Protein AF-A0AA97H0L0-F1 (afdb_monomer)

Structure (mmCIF, N/CA/C/O backbone):
data_AF-A0AA97H0L0-F1
#
_entry.id   AF-A0AA97H0L0-F1
#
loop_
_atom_site.group_PDB
_atom_site.id
_atom_site.type_symbol
_atom_site.label_atom_id
_atom_site.label_alt_id
_atom_site.label_comp_id
_atom_site.label_asym_id
_atom_site.label_entity_id
_atom_site.label_seq_id
_atom_site.pdbx_PDB_ins_code
_atom_site.Cartn_x
_atom_site.Cartn_y
_atom_site.Cartn_z
_atom_site.occupancy
_atom_site.B_iso_or_equiv
_atom_site.auth_seq_id
_atom_site.auth_comp_id
_atom_site.auth_asym_id
_atom_site.auth_atom_id
_atom_site.pdbx_PDB_model_num
ATOM 1 N N . MET A 1 1 ? -18.755 4.262 18.464 1.00 88.88 1 MET A N 1
ATOM 2 C CA . MET A 1 1 ? -17.306 4.273 18.163 1.00 88.88 1 MET A CA 1
ATOM 3 C C . MET A 1 1 ? -16.724 2.878 18.373 1.00 88.88 1 MET A C 1
ATOM 5 O O . MET A 1 1 ? -16.993 2.268 19.403 1.00 88.88 1 MET A O 1
ATOM 9 N N . LYS A 1 2 ? -15.953 2.349 17.413 1.00 96.19 2 LYS A N 1
ATOM 10 C CA . LYS A 1 2 ? -15.304 1.024 17.490 1.00 96.19 2 LYS A CA 1
ATOM 11 C C . LYS A 1 2 ? -13.825 1.168 17.841 1.00 96.19 2 LYS A C 1
ATOM 13 O O . LYS A 1 2 ? -13.099 1.804 17.091 1.00 96.19 2 LYS A O 1
ATOM 18 N N . THR A 1 3 ? -13.354 0.490 18.883 1.00 97.38 3 THR A N 1
ATOM 19 C CA . THR A 1 3 ? -11.917 0.433 19.205 1.00 97.38 3 THR A CA 1
ATOM 20 C C . THR A 1 3 ? -11.260 -0.822 18.616 1.00 97.38 3 THR A C 1
ATOM 22 O O . THR A 1 3 ? -11.819 -1.923 18.698 1.00 97.38 3 THR A O 1
ATOM 25 N N . ILE A 1 4 ? -10.074 -0.666 18.021 1.00 97.38 4 ILE A N 1
ATOM 26 C CA . ILE A 1 4 ? -9.230 -1.740 17.476 1.00 97.38 4 ILE A CA 1
ATOM 27 C C . ILE A 1 4 ? -7.808 -1.578 18.023 1.00 97.38 4 ILE A C 1
ATOM 29 O O . ILE A 1 4 ? -7.251 -0.487 17.983 1.00 97.38 4 ILE A O 1
ATOM 33 N N . ASN A 1 5 ? -7.202 -2.673 18.490 1.00 96.38 5 ASN A N 1
ATOM 34 C CA . ASN A 1 5 ? -5.847 -2.673 19.049 1.00 96.38 5 ASN A CA 1
ATOM 35 C C . ASN A 1 5 ? -4.883 -3.464 18.158 1.00 96.38 5 ASN A C 1
ATOM 37 O O . ASN A 1 5 ? -5.114 -4.637 17.852 1.00 96.38 5 ASN A O 1
ATOM 41 N N . LEU A 1 6 ? -3.766 -2.844 17.786 1.00 95.06 6 LEU A N 1
ATOM 42 C CA . LEU A 1 6 ? -2.715 -3.426 16.962 1.00 95.06 6 LEU A CA 1
ATOM 43 C C . LEU A 1 6 ? -1.392 -3.467 17.738 1.00 95.06 6 LEU A C 1
ATOM 45 O O . LEU A 1 6 ? -0.630 -2.508 17.754 1.00 95.06 6 LEU A O 1
ATOM 49 N N . GLN A 1 7 ? -1.101 -4.620 18.341 1.00 94.81 7 GLN A N 1
ATOM 50 C CA . GLN A 1 7 ? 0.077 -4.816 19.206 1.00 94.81 7 GLN A CA 1
ATOM 51 C C . GLN A 1 7 ? 1.169 -5.695 18.574 1.00 94.81 7 GLN A C 1
ATOM 53 O O . GLN A 1 7 ? 2.347 -5.650 18.936 1.00 94.81 7 GLN A O 1
ATOM 58 N N . MET A 1 8 ? 0.793 -6.547 17.617 1.00 94.12 8 MET A N 1
ATOM 59 C CA . MET A 1 8 ? 1.722 -7.499 17.009 1.00 94.12 8 MET A CA 1
ATOM 60 C C . MET A 1 8 ? 2.653 -6.824 16.001 1.00 94.12 8 MET A C 1
ATOM 62 O O . MET A 1 8 ? 2.240 -5.955 15.239 1.00 94.12 8 MET A O 1
ATOM 66 N N . SER A 1 9 ? 3.893 -7.320 15.906 1.00 95.38 9 SER A N 1
ATOM 67 C CA . SER A 1 9 ? 4.835 -6.898 14.863 1.00 95.38 9 SER A CA 1
ATOM 68 C C . SER A 1 9 ? 4.217 -6.969 13.468 1.00 95.38 9 SER A C 1
ATOM 70 O O . SER A 1 9 ? 3.614 -7.978 13.086 1.00 95.38 9 SER A O 1
ATOM 72 N N . LEU A 1 10 ? 4.488 -5.947 12.665 1.00 95.69 10 LEU A N 1
ATOM 73 C CA . LEU A 1 10 ? 4.166 -5.917 11.248 1.00 95.69 10 LEU A CA 1
ATOM 74 C C . LEU A 1 10 ? 5.456 -5.803 10.438 1.00 95.69 10 LEU A C 1
ATOM 76 O O . LEU A 1 10 ? 6.117 -4.769 10.402 1.00 95.69 10 LEU A O 1
ATOM 80 N N . ILE A 1 11 ? 5.834 -6.904 9.800 1.00 93.38 11 ILE A N 1
ATOM 81 C CA . ILE A 1 11 ? 7.045 -7.053 8.981 1.00 93.38 11 ILE A CA 1
ATOM 82 C C . ILE A 1 11 ? 6.680 -7.711 7.655 1.00 93.38 11 ILE A C 1
ATOM 84 O O . ILE A 1 11 ? 5.646 -8.357 7.582 1.00 93.38 11 ILE A O 1
ATOM 88 N N . SER A 1 12 ? 7.504 -7.589 6.613 1.00 90.69 12 SER A N 1
ATOM 89 C CA . SER A 1 12 ? 7.183 -8.019 5.237 1.00 90.69 12 SER A CA 1
ATOM 90 C C . SER A 1 12 ? 7.094 -9.551 5.034 1.00 90.69 12 SER A C 1
ATOM 92 O O . SER A 1 12 ? 7.828 -10.126 4.229 1.00 90.69 12 SER A O 1
ATOM 94 N N . THR A 1 13 ? 6.187 -10.206 5.759 1.00 92.50 13 THR A N 1
ATOM 95 C CA . THR A 1 13 ? 5.875 -11.639 5.798 1.00 92.50 13 THR A CA 1
ATOM 96 C C . THR A 1 13 ? 4.364 -11.832 5.681 1.00 92.50 13 THR A C 1
ATOM 98 O O . THR A 1 13 ? 3.600 -10.979 6.139 1.00 92.50 13 THR A O 1
ATOM 101 N N . LYS A 1 14 ? 3.920 -12.965 5.112 1.00 92.56 14 LYS A N 1
ATOM 102 C CA . LYS A 1 14 ? 2.488 -13.260 4.912 1.00 92.56 14 LYS A CA 1
ATOM 103 C C . LYS A 1 14 ? 1.637 -13.027 6.176 1.00 92.56 14 LYS A C 1
ATOM 105 O O . LYS A 1 14 ? 0.652 -12.311 6.051 1.00 92.56 14 LYS A O 1
ATOM 110 N N . PRO A 1 15 ? 2.022 -13.488 7.386 1.00 95.06 15 PRO A N 1
ATOM 111 C CA . PRO A 1 15 ? 1.192 -13.274 8.574 1.00 95.06 15 PRO A CA 1
ATOM 112 C C . PRO A 1 15 ? 0.929 -11.800 8.908 1.00 95.06 15 PRO A C 1
ATOM 114 O O . PRO A 1 15 ? -0.117 -11.474 9.456 1.00 95.06 15 PRO A O 1
ATOM 117 N N . SER A 1 16 ? 1.861 -10.892 8.599 1.00 96.06 16 SER A N 1
ATOM 118 C CA . SER A 1 16 ? 1.633 -9.455 8.805 1.00 96.06 16 SER A CA 1
ATOM 119 C C . SER A 1 16 ? 0.685 -8.878 7.756 1.00 96.06 16 SER A C 1
ATOM 121 O O . SER A 1 16 ? -0.128 -8.024 8.089 1.00 96.06 16 SER A O 1
ATOM 123 N N . TYR A 1 17 ? 0.757 -9.362 6.510 1.00 95.75 17 TYR A N 1
ATOM 124 C CA . TYR A 1 17 ? -0.196 -8.988 5.462 1.00 95.75 17 TYR A CA 1
ATOM 125 C C . TYR A 1 17 ? -1.601 -9.518 5.764 1.00 95.75 17 TYR A C 1
ATOM 127 O O . TYR A 1 17 ? -2.555 -8.773 5.591 1.00 95.75 17 TYR A O 1
ATOM 135 N N . ASP A 1 18 ? -1.734 -10.736 6.302 1.00 95.25 18 ASP A N 1
ATOM 136 C CA . ASP A 1 18 ? -3.021 -11.259 6.784 1.00 95.25 18 ASP A CA 1
ATOM 137 C C . ASP A 1 18 ? -3.600 -10.374 7.895 1.00 95.25 18 ASP A C 1
ATOM 139 O O . ASP A 1 18 ? -4.767 -9.994 7.838 1.00 95.25 18 ASP A O 1
ATOM 143 N N . ARG A 1 19 ? -2.780 -10.000 8.890 1.00 95.69 19 ARG A N 1
ATOM 144 C CA . ARG A 1 19 ? -3.209 -9.094 9.969 1.00 95.69 19 ARG A CA 1
ATOM 145 C C . ARG A 1 19 ? -3.649 -7.735 9.439 1.00 95.69 19 ARG A C 1
ATOM 147 O O . ARG A 1 19 ? -4.655 -7.211 9.899 1.00 95.69 19 ARG A O 1
ATOM 154 N N . PHE A 1 20 ? -2.912 -7.172 8.487 1.00 96.38 20 PHE A N 1
ATOM 155 C CA . PHE A 1 20 ? -3.263 -5.879 7.909 1.00 96.38 20 PHE A CA 1
ATOM 156 C C . PHE A 1 20 ? -4.527 -5.952 7.042 1.00 96.38 20 PHE A C 1
ATOM 158 O O . PHE A 1 20 ? -5.389 -5.091 7.169 1.00 96.38 20 PHE A O 1
ATOM 165 N N . ALA A 1 21 ? -4.693 -7.004 6.237 1.00 95.50 21 ALA A N 1
ATOM 166 C CA . ALA A 1 21 ? -5.923 -7.231 5.481 1.00 95.50 21 ALA A CA 1
ATOM 167 C C . ALA A 1 21 ? -7.134 -7.382 6.415 1.00 95.50 21 ALA A C 1
ATOM 169 O O . ALA A 1 21 ? -8.182 -6.790 6.171 1.00 95.50 21 ALA A O 1
ATOM 170 N N . LYS A 1 22 ? -6.966 -8.106 7.530 1.00 95.06 22 LYS A N 1
ATOM 171 C CA . LYS A 1 22 ? -7.991 -8.217 8.573 1.00 95.06 22 LYS A CA 1
ATOM 172 C C . LYS A 1 22 ? -8.315 -6.859 9.195 1.00 95.06 22 LYS A C 1
ATOM 174 O O . LYS A 1 22 ? -9.485 -6.543 9.339 1.00 95.06 22 LYS A O 1
ATOM 179 N N . LEU A 1 23 ? -7.307 -6.045 9.514 1.00 96.56 23 LEU A N 1
ATOM 180 C CA . LEU A 1 23 ? -7.503 -4.685 10.028 1.00 96.56 23 LEU A CA 1
ATOM 181 C C . LEU A 1 23 ? -8.307 -3.820 9.047 1.00 96.56 23 LEU A C 1
ATOM 183 O O . LEU A 1 23 ? -9.259 -3.165 9.456 1.00 96.56 23 LEU A O 1
ATOM 187 N N . GLN A 1 24 ? -7.961 -3.840 7.756 1.00 96.06 24 GLN A N 1
ATOM 188 C CA . GLN A 1 24 ? -8.727 -3.121 6.736 1.00 96.06 24 GLN A CA 1
ATOM 189 C C . GLN A 1 24 ? -10.173 -3.613 6.688 1.00 96.06 24 GLN A C 1
ATOM 191 O O . GLN A 1 24 ? -11.087 -2.798 6.684 1.00 96.06 24 GLN A O 1
ATOM 196 N N . GLN A 1 25 ? -10.395 -4.928 6.704 1.00 94.81 25 GLN A N 1
ATOM 197 C CA . GLN A 1 25 ? -11.742 -5.487 6.720 1.00 94.81 25 GLN A CA 1
ATOM 198 C C . GLN A 1 25 ? -12.517 -5.059 7.974 1.00 94.81 25 GLN A C 1
ATOM 200 O O . GLN A 1 25 ? -13.636 -4.583 7.842 1.00 94.81 25 GLN A O 1
ATOM 205 N N . GLU A 1 26 ? -11.920 -5.160 9.164 1.00 96.00 26 GLU A N 1
ATOM 206 C CA . GLU A 1 26 ? -12.535 -4.728 10.425 1.00 96.00 26 GLU A CA 1
ATOM 207 C C . GLU A 1 26 ? -12.922 -3.243 10.394 1.00 96.00 26 GLU A C 1
ATOM 209 O O . GLU A 1 26 ? -14.001 -2.894 10.866 1.00 96.00 26 GLU A O 1
ATOM 214 N N . ILE A 1 27 ? -12.091 -2.383 9.791 1.00 96.88 27 ILE A N 1
ATOM 215 C CA . ILE A 1 27 ? -12.409 -0.966 9.571 1.00 96.88 27 ILE A CA 1
ATOM 216 C C . ILE A 1 27 ? -13.603 -0.830 8.620 1.00 96.88 27 ILE A C 1
ATOM 218 O O . ILE A 1 27 ? -14.604 -0.204 8.960 1.00 96.88 27 ILE A O 1
ATOM 222 N N . LEU A 1 28 ? -13.518 -1.427 7.430 1.00 95.19 28 LEU A N 1
ATOM 223 C CA . LEU A 1 28 ? -14.487 -1.221 6.353 1.00 95.19 28 LEU A CA 1
ATOM 224 C C . LEU A 1 28 ? -15.863 -1.819 6.657 1.00 95.19 28 LEU A C 1
ATOM 226 O O . LEU A 1 28 ? -16.876 -1.218 6.310 1.00 95.19 28 LEU A O 1
ATOM 230 N N . THR A 1 29 ? -15.916 -2.970 7.327 1.00 95.12 29 THR A N 1
ATOM 231 C CA . THR A 1 29 ? -17.171 -3.667 7.645 1.00 95.12 29 THR A CA 1
ATOM 232 C C . THR A 1 29 ? -17.711 -3.336 9.033 1.00 95.12 29 THR A C 1
ATOM 234 O O . THR A 1 29 ? -18.726 -3.902 9.431 1.00 95.12 29 THR A O 1
ATOM 237 N N . SER A 1 30 ? -17.039 -2.472 9.802 1.00 96.00 30 SER A N 1
ATOM 238 C CA . SER A 1 30 ? -17.554 -2.015 11.096 1.00 96.00 30 SER A CA 1
ATOM 239 C C . SER A 1 30 ? -18.942 -1.376 10.917 1.00 96.00 30 SER A C 1
ATOM 241 O O . SER A 1 30 ? -19.112 -0.585 9.988 1.00 96.00 30 SER A O 1
ATOM 243 N N . PRO A 1 31 ? -19.933 -1.645 11.785 1.00 95.81 31 PRO A N 1
ATOM 244 C CA . PRO A 1 31 ? -21.186 -0.888 11.778 1.00 95.81 31 PRO A CA 1
ATOM 245 C C . PRO A 1 31 ? -20.982 0.562 12.249 1.00 95.81 31 PRO A C 1
ATOM 247 O O . PRO A 1 31 ? -21.744 1.446 11.881 1.00 95.81 31 PRO A O 1
ATOM 250 N N . GLU A 1 32 ? -19.923 0.822 13.020 1.00 97.19 32 GLU A N 1
ATOM 251 C CA . GLU A 1 32 ? -19.586 2.153 13.521 1.00 97.19 32 GLU A CA 1
ATOM 252 C C . GLU A 1 32 ? -18.952 3.018 12.420 1.00 97.19 32 GLU A C 1
ATOM 254 O O . GLU A 1 32 ? -18.107 2.544 11.646 1.00 97.19 32 GLU A O 1
ATOM 259 N N . HIS A 1 33 ? -19.330 4.299 12.378 1.00 96.94 33 HIS A N 1
ATOM 260 C CA . HIS A 1 33 ? -18.719 5.297 11.491 1.00 96.94 33 HIS A CA 1
ATOM 261 C C . HIS A 1 33 ? -17.346 5.755 11.987 1.00 96.94 33 HIS A C 1
ATOM 263 O O . HIS A 1 33 ? -16.439 5.947 11.181 1.00 96.94 33 HIS A O 1
ATOM 269 N N . GLU A 1 34 ? -17.192 5.891 13.303 1.00 98.06 34 GLU A N 1
ATOM 270 C CA . GLU A 1 34 ? -15.944 6.298 13.945 1.00 98.06 34 GLU A CA 1
ATOM 271 C C . GLU A 1 34 ? -15.205 5.092 14.516 1.00 98.06 34 GLU A C 1
ATOM 273 O O . GLU A 1 34 ? -15.774 4.266 15.246 1.00 98.06 34 GLU A O 1
ATOM 278 N N . ILE A 1 35 ? -13.922 5.004 14.179 1.00 98.44 35 ILE A N 1
ATOM 279 C CA . ILE A 1 35 ? -13.026 3.929 14.582 1.00 98.44 35 ILE A CA 1
ATOM 280 C C . ILE A 1 35 ? -11.822 4.536 15.281 1.00 98.44 35 ILE A C 1
ATOM 282 O O . ILE A 1 35 ? -11.172 5.425 14.750 1.00 98.44 35 ILE A O 1
ATOM 286 N N . GLU A 1 36 ? -11.484 4.005 16.442 1.00 98.00 36 GLU A N 1
ATOM 287 C CA . GLU A 1 36 ? -10.276 4.348 17.174 1.00 98.00 36 GLU A CA 1
ATOM 288 C C . GLU A 1 36 ? -9.285 3.184 17.061 1.00 98.00 36 GLU A C 1
ATOM 290 O O . GLU A 1 36 ? -9.533 2.079 17.549 1.00 98.00 36 GLU A O 1
ATOM 295 N N . LEU A 1 37 ? -8.178 3.407 16.357 1.00 97.81 37 LEU A N 1
ATOM 296 C CA . LEU A 1 37 ? -7.117 2.435 16.128 1.00 97.81 37 LEU A CA 1
ATOM 297 C C . LEU A 1 37 ? -5.919 2.753 17.026 1.00 97.81 37 LEU A C 1
ATOM 299 O O . LEU A 1 37 ? -5.190 3.712 16.778 1.00 97.81 37 LEU A O 1
ATOM 303 N N . HIS A 1 38 ? -5.675 1.895 18.013 1.00 96.69 38 HIS A N 1
ATOM 304 C CA . HIS A 1 38 ? -4.491 1.951 18.870 1.0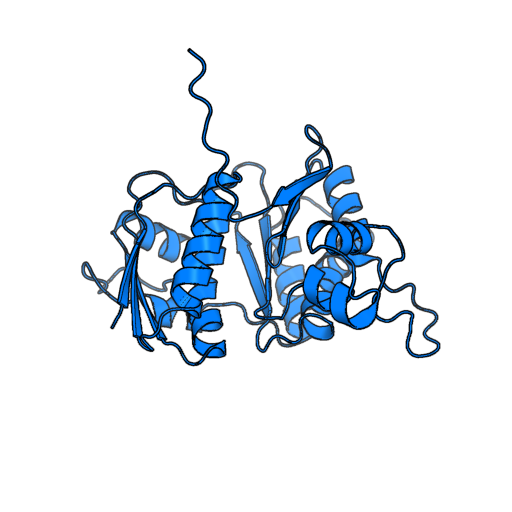0 96.69 38 HIS A CA 1
ATOM 305 C C . HIS A 1 38 ? -3.364 1.106 18.277 1.00 96.69 38 HIS A C 1
ATOM 307 O O . HIS A 1 38 ? -3.537 -0.083 17.996 1.00 96.69 38 HIS A O 1
ATOM 313 N N . ILE A 1 39 ? -2.201 1.716 18.063 1.00 95.38 39 ILE A N 1
ATOM 314 C CA . ILE A 1 39 ? -0.997 1.093 17.510 1.00 95.38 39 ILE A CA 1
ATOM 315 C C . ILE A 1 39 ? 0.072 1.030 18.601 1.00 95.38 39 ILE A C 1
ATOM 317 O O . ILE A 1 39 ? 0.922 1.914 18.737 1.00 95.38 39 ILE A O 1
ATOM 321 N N . ASP A 1 40 ? 0.066 -0.086 19.322 1.00 92.88 40 ASP A N 1
ATOM 322 C CA . ASP A 1 40 ? 0.937 -0.360 20.468 1.00 92.88 40 ASP A CA 1
ATOM 323 C C . ASP A 1 40 ? 1.959 -1.450 20.127 1.00 92.88 40 ASP A C 1
ATOM 325 O O . ASP A 1 40 ? 2.110 -2.472 20.802 1.00 92.88 40 ASP A O 1
ATOM 329 N N . ILE A 1 41 ? 2.647 -1.277 18.996 1.00 93.00 41 ILE A N 1
ATOM 330 C CA . ILE A 1 41 ? 3.632 -2.251 18.522 1.00 93.00 41 ILE A CA 1
ATOM 331 C C . ILE A 1 41 ? 4.965 -2.015 19.236 1.00 93.00 41 ILE A C 1
ATOM 333 O O . ILE A 1 41 ? 5.785 -1.196 18.821 1.00 93.00 41 ILE A O 1
ATOM 337 N N . GLU A 1 42 ? 5.230 -2.805 20.273 1.00 88.75 42 GLU A N 1
ATOM 338 C CA . GLU A 1 42 ? 6.490 -2.729 21.033 1.00 88.75 42 GLU A CA 1
ATOM 339 C C . GLU A 1 42 ? 7.691 -3.334 20.295 1.00 88.75 42 GLU A C 1
ATOM 341 O O . GLU A 1 42 ? 8.846 -2.945 20.482 1.00 88.75 42 GLU A O 1
ATOM 346 N N . LYS A 1 43 ? 7.436 -4.305 19.414 1.00 90.75 43 LYS A N 1
ATOM 347 C CA . LYS A 1 43 ? 8.491 -5.037 18.706 1.00 90.75 43 LYS A CA 1
ATOM 348 C C . LYS A 1 43 ? 8.911 -4.318 17.420 1.00 90.75 43 LYS A C 1
ATOM 350 O O . LYS A 1 43 ? 9.677 -3.350 17.452 1.00 90.75 43 LYS A O 1
ATOM 355 N N . ARG A 1 44 ? 8.488 -4.821 16.254 1.00 92.56 44 ARG A N 1
ATOM 356 C CA . ARG A 1 44 ? 8.944 -4.319 14.950 1.00 92.56 44 ARG A CA 1
ATOM 357 C C . ARG A 1 44 ? 7.770 -3.895 14.078 1.00 92.56 44 ARG A C 1
ATOM 359 O O . ARG A 1 44 ? 6.998 -4.745 13.638 1.00 92.56 44 ARG A O 1
ATOM 366 N N . LEU A 1 45 ? 7.726 -2.602 13.767 1.00 94.19 45 LEU A N 1
ATOM 367 C CA . LEU A 1 45 ? 6.900 -2.012 12.718 1.00 94.19 45 LEU A CA 1
ATOM 368 C C . LEU A 1 45 ? 7.791 -1.691 11.509 1.00 94.19 45 LEU A C 1
ATOM 370 O O . LEU A 1 45 ? 8.677 -0.842 11.567 1.00 94.19 45 LEU A O 1
ATOM 374 N N . GLY A 1 46 ? 7.628 -2.449 10.427 1.00 92.69 46 GLY A N 1
ATOM 375 C CA . GLY A 1 46 ? 8.383 -2.274 9.189 1.00 92.69 46 GLY A CA 1
ATOM 376 C C . GLY A 1 46 ? 7.847 -1.120 8.345 1.00 92.69 46 GLY A C 1
ATOM 377 O O . GLY A 1 46 ? 6.643 -0.884 8.315 1.00 92.69 46 GLY A O 1
ATOM 378 N N . LEU A 1 47 ? 8.728 -0.454 7.589 1.00 91.81 47 LEU A N 1
ATOM 379 C CA . LEU A 1 47 ? 8.362 0.729 6.795 1.00 91.81 47 LEU A CA 1
ATOM 380 C C . LEU A 1 47 ? 7.266 0.465 5.750 1.00 91.81 47 LEU A C 1
ATOM 382 O O . LEU A 1 47 ? 6.463 1.351 5.486 1.00 91.81 47 LEU A O 1
ATOM 386 N N . SER A 1 48 ? 7.175 -0.757 5.206 1.00 92.25 48 SER A N 1
ATOM 387 C CA . SER A 1 48 ? 6.061 -1.129 4.322 1.00 92.25 48 SER A CA 1
ATOM 388 C C . SER A 1 48 ? 4.712 -1.004 5.025 1.00 92.25 48 SER A C 1
ATOM 390 O O . SER A 1 48 ? 3.776 -0.478 4.445 1.00 92.25 48 SER A O 1
ATOM 392 N N . PHE A 1 49 ? 4.619 -1.452 6.279 1.00 95.38 49 PHE A N 1
ATOM 393 C CA . PHE A 1 49 ? 3.382 -1.351 7.049 1.00 95.38 49 PHE A CA 1
ATOM 394 C C . PHE A 1 49 ? 3.171 0.040 7.625 1.00 95.38 49 PHE A C 1
ATOM 396 O O . PHE A 1 49 ? 2.029 0.438 7.781 1.00 95.38 49 PHE A O 1
ATOM 403 N N . LEU A 1 50 ? 4.239 0.803 7.868 1.00 94.88 50 LEU A N 1
ATOM 404 C CA . LEU A 1 50 ? 4.120 2.225 8.178 1.00 94.88 50 LEU A CA 1
ATOM 405 C C . LEU A 1 50 ? 3.409 2.974 7.037 1.00 94.88 50 LEU A C 1
ATOM 407 O O . LEU A 1 50 ? 2.460 3.709 7.286 1.00 94.88 50 LEU A O 1
ATOM 411 N N . PHE A 1 51 ? 3.814 2.714 5.786 1.00 95.50 51 PHE A N 1
ATOM 412 C CA . PHE A 1 51 ? 3.122 3.225 4.601 1.00 95.50 51 PHE A CA 1
ATOM 413 C C . PHE A 1 51 ? 1.676 2.717 4.528 1.00 95.50 51 PHE A C 1
ATOM 415 O O . PHE A 1 51 ? 0.761 3.524 4.425 1.00 95.50 51 PHE A O 1
ATOM 422 N N . CYS A 1 52 ? 1.437 1.410 4.669 1.00 96.31 52 CYS A N 1
ATOM 423 C CA . CYS A 1 52 ? 0.075 0.866 4.639 1.00 96.31 52 CYS A CA 1
ATOM 424 C C . CYS A 1 52 ? -0.837 1.460 5.730 1.00 96.31 52 CYS A C 1
ATOM 426 O O . CYS A 1 52 ? -2.007 1.715 5.485 1.00 96.31 52 CYS A O 1
ATOM 428 N N . ILE A 1 53 ? -0.324 1.715 6.933 1.00 97.19 53 ILE A N 1
ATOM 429 C CA . ILE A 1 53 ? -1.106 2.354 7.997 1.00 97.19 53 ILE A CA 1
ATOM 430 C C . ILE A 1 53 ? -1.417 3.809 7.636 1.00 97.19 53 ILE A C 1
ATOM 432 O O . ILE A 1 53 ? -2.542 4.252 7.851 1.00 97.19 53 ILE A O 1
ATOM 436 N N . SER A 1 54 ? -0.470 4.537 7.030 1.00 96.50 54 SER A N 1
ATOM 437 C CA . SER A 1 54 ? -0.717 5.923 6.607 1.00 96.50 54 SER A CA 1
ATOM 438 C C . SER A 1 54 ? -1.826 6.076 5.566 1.00 96.50 54 SER A C 1
ATOM 440 O O . SER A 1 54 ? -2.397 7.156 5.466 1.00 96.50 54 SER A O 1
ATOM 442 N N . THR A 1 55 ? -2.185 5.010 4.842 1.00 97.38 55 THR A N 1
ATOM 443 C CA . THR A 1 55 ? -3.284 5.044 3.867 1.00 97.38 55 THR A CA 1
ATOM 444 C C . THR A 1 55 ? -4.653 4.741 4.478 1.00 97.38 55 THR A C 1
ATOM 446 O O . THR A 1 55 ? -5.668 4.980 3.821 1.00 97.38 55 THR A O 1
ATOM 449 N N . LEU A 1 56 ? -4.720 4.225 5.715 1.00 97.94 56 LEU A N 1
ATOM 450 C CA . LEU A 1 56 ? -5.983 3.837 6.358 1.00 97.94 56 LEU A CA 1
ATOM 451 C C . LEU A 1 56 ? -6.979 4.995 6.492 1.00 97.94 56 LEU A C 1
ATOM 453 O O . LEU A 1 56 ? -8.147 4.770 6.178 1.00 97.94 56 LEU A O 1
ATOM 457 N N . PRO A 1 57 ? -6.574 6.221 6.878 1.00 97.75 57 PRO A N 1
ATOM 458 C CA . PRO A 1 57 ? -7.522 7.326 6.971 1.00 97.75 57 PRO A CA 1
ATOM 459 C C . PRO A 1 57 ? -8.179 7.678 5.640 1.00 97.75 57 PRO A C 1
ATOM 461 O O . PRO A 1 57 ? -9.383 7.899 5.580 1.00 97.75 57 PRO A O 1
ATOM 464 N N . THR A 1 58 ? -7.404 7.689 4.557 1.00 97.06 58 THR A N 1
ATOM 465 C CA . THR A 1 58 ? -7.913 7.962 3.208 1.00 97.06 58 THR A CA 1
ATOM 466 C C . THR A 1 58 ? -8.815 6.833 2.702 1.00 97.06 58 THR A C 1
ATOM 468 O O . THR A 1 58 ? -9.825 7.085 2.046 1.00 97.06 58 THR A O 1
ATOM 471 N N . LEU A 1 59 ? -8.485 5.578 3.025 1.00 97.44 59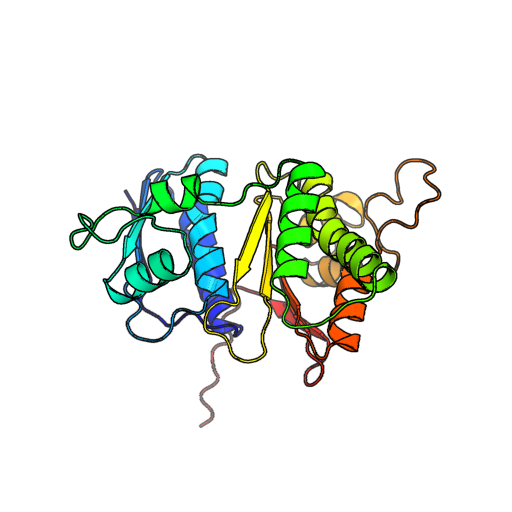 LEU A N 1
ATOM 472 C CA . LEU A 1 59 ? -9.331 4.427 2.712 1.00 97.44 59 LEU A CA 1
ATOM 473 C C . LEU A 1 59 ? -10.669 4.472 3.467 1.00 97.44 59 LEU A C 1
ATOM 475 O O . LEU A 1 59 ? -11.712 4.221 2.861 1.00 97.44 59 LEU A O 1
ATOM 479 N N . ALA A 1 60 ? -10.633 4.773 4.768 1.00 97.38 60 ALA A N 1
ATOM 480 C CA . ALA A 1 60 ? -11.817 4.874 5.616 1.00 97.38 60 ALA A CA 1
ATOM 481 C C . ALA A 1 60 ? -12.764 5.975 5.113 1.00 97.38 60 ALA A C 1
ATOM 483 O O . ALA A 1 60 ? -13.957 5.721 4.945 1.00 97.38 60 ALA A O 1
ATOM 484 N N . GLU A 1 61 ? -12.220 7.144 4.755 1.00 96.50 61 GLU A N 1
ATOM 485 C CA . GLU A 1 61 ? -12.990 8.262 4.195 1.00 96.50 61 GLU A CA 1
ATOM 486 C C . GLU A 1 61 ? -13.753 7.849 2.924 1.00 96.50 61 GLU A C 1
ATOM 488 O O . GLU A 1 61 ? -14.929 8.177 2.767 1.00 96.50 61 GLU A O 1
ATOM 493 N N . CYS A 1 62 ? -13.128 7.058 2.039 1.00 95.75 62 CYS A N 1
ATOM 494 C CA . CYS A 1 62 ? -13.782 6.547 0.824 1.00 95.75 62 CYS A CA 1
ATOM 495 C C . CYS A 1 62 ? -15.012 5.674 1.109 1.00 95.75 62 CYS A C 1
ATOM 497 O O . CYS A 1 62 ? -15.828 5.474 0.215 1.00 95.75 62 CYS A O 1
ATOM 499 N N . HIS A 1 63 ? -15.143 5.161 2.332 1.00 95.75 63 HIS A N 1
ATOM 500 C CA . HIS A 1 63 ? -16.231 4.290 2.764 1.00 95.75 63 HIS A CA 1
ATOM 501 C C . HIS A 1 63 ? -17.141 4.960 3.805 1.00 95.75 63 HIS A C 1
ATOM 503 O O . HIS A 1 63 ? -17.870 4.271 4.516 1.00 95.75 63 HIS A O 1
ATOM 509 N N . GLY A 1 64 ? -17.104 6.295 3.918 1.00 96.50 64 GLY A N 1
ATOM 510 C CA . GLY A 1 64 ? -17.951 7.040 4.855 1.00 96.50 64 GLY A CA 1
ATOM 511 C C . GLY A 1 64 ? -17.604 6.779 6.323 1.00 96.50 64 GLY A C 1
ATOM 512 O O . GLY A 1 64 ? -18.494 6.757 7.180 1.00 96.50 64 GLY A O 1
ATOM 513 N N . LYS A 1 65 ? -16.321 6.523 6.602 1.00 97.69 65 LYS A N 1
ATOM 514 C CA . LYS A 1 65 ? -15.793 6.250 7.940 1.00 97.69 65 LYS A CA 1
ATOM 515 C C . LYS A 1 65 ? -14.673 7.210 8.305 1.00 97.69 65 LYS A C 1
ATOM 517 O O . LYS A 1 65 ? -13.919 7.663 7.446 1.00 97.69 65 LYS A O 1
ATOM 522 N N . THR A 1 66 ? -14.518 7.420 9.603 1.00 98.00 66 THR A N 1
ATOM 523 C CA . THR A 1 66 ? -13.419 8.179 10.196 1.00 98.00 66 THR A CA 1
ATOM 524 C C . THR A 1 66 ? -12.597 7.235 11.058 1.00 98.00 66 THR A C 1
ATOM 526 O O . THR A 1 66 ? -13.152 6.476 11.852 1.00 98.00 66 THR A O 1
ATOM 529 N N . VAL A 1 67 ? -11.274 7.262 10.896 1.00 98.12 67 VAL A N 1
ATOM 530 C CA . VAL A 1 67 ? -10.349 6.529 11.767 1.00 98.12 67 VAL A CA 1
ATOM 531 C C . VAL A 1 67 ? -9.458 7.517 12.505 1.00 98.12 67 VAL A C 1
ATOM 533 O O . VAL A 1 67 ? -8.780 8.329 11.879 1.00 98.12 67 VAL A O 1
ATOM 536 N N . HIS A 1 68 ? -9.457 7.409 13.824 1.00 97.50 68 HIS A N 1
ATOM 537 C CA . HIS A 1 68 ? -8.528 8.063 14.729 1.00 97.50 68 HIS A CA 1
ATOM 538 C C . HIS A 1 68 ? -7.393 7.088 15.007 1.00 97.50 68 HIS A C 1
ATOM 540 O O . HIS A 1 68 ? -7.641 5.916 15.288 1.00 97.50 68 HIS A O 1
ATOM 546 N N . ILE A 1 69 ? -6.147 7.532 14.881 1.00 96.94 69 ILE A N 1
ATOM 547 C CA . ILE A 1 69 ? -4.976 6.673 15.052 1.00 96.94 69 ILE A CA 1
ATOM 548 C C . ILE A 1 69 ? -4.178 7.172 16.243 1.00 96.94 69 ILE A C 1
ATOM 550 O O . ILE A 1 69 ? -3.537 8.214 16.176 1.00 96.94 69 ILE A O 1
ATOM 554 N N . ILE A 1 70 ? -4.163 6.377 17.302 1.00 94.69 70 ILE A N 1
ATOM 555 C CA . ILE A 1 70 ? -3.387 6.621 18.512 1.00 94.69 70 ILE A CA 1
ATOM 556 C C . ILE A 1 70 ? -2.216 5.640 18.520 1.00 94.69 70 ILE A C 1
ATOM 558 O O . ILE A 1 70 ? -2.374 4.475 18.171 1.00 94.69 70 ILE A O 1
ATOM 562 N N . CYS A 1 71 ? -1.012 6.101 18.852 1.00 92.19 71 CYS A N 1
ATOM 563 C CA . CYS A 1 71 ? 0.197 5.279 18.795 1.00 92.19 71 CYS A CA 1
ATOM 564 C C . CYS A 1 71 ? 0.994 5.362 20.092 1.00 92.19 71 CYS A C 1
ATOM 566 O O . CYS A 1 71 ? 1.099 6.434 20.684 1.00 92.19 71 CYS A O 1
ATOM 568 N N . ASN A 1 72 ? 1.678 4.273 20.443 1.00 91.44 72 ASN A N 1
ATOM 569 C CA . ASN A 1 72 ? 2.763 4.338 21.414 1.00 91.44 72 ASN A CA 1
ATOM 570 C C . ASN A 1 72 ? 3.932 5.207 20.894 1.00 91.44 72 ASN A C 1
ATOM 572 O O . ASN A 1 72 ? 4.152 5.358 19.683 1.00 91.44 72 ASN A O 1
ATOM 576 N N . ASN A 1 73 ? 4.753 5.711 21.820 1.00 88.38 73 ASN A N 1
ATOM 577 C CA . ASN A 1 73 ? 5.908 6.573 21.526 1.00 88.38 73 ASN A CA 1
ATOM 578 C C . ASN A 1 73 ? 6.856 5.989 20.463 1.00 88.38 73 ASN A C 1
ATOM 580 O O . ASN A 1 73 ? 7.398 6.699 19.611 1.00 88.38 73 ASN A O 1
ATOM 584 N N . ARG A 1 74 ? 7.039 4.664 20.469 1.00 89.62 74 ARG A N 1
ATOM 585 C CA . ARG A 1 74 ? 7.898 3.961 19.511 1.00 89.62 74 ARG A CA 1
ATOM 586 C C . ARG A 1 74 ? 7.366 4.051 18.079 1.00 89.62 74 ARG A C 1
ATOM 588 O O . ARG A 1 74 ? 8.134 4.361 17.166 1.00 89.62 74 ARG A O 1
ATOM 595 N N . SER A 1 75 ? 6.082 3.767 17.868 1.00 92.06 75 SER A N 1
ATOM 596 C CA . SER A 1 75 ? 5.453 3.810 16.541 1.00 92.06 75 SER A CA 1
ATOM 597 C C . SER A 1 75 ? 5.347 5.245 16.040 1.00 92.06 75 SER A C 1
ATOM 599 O O . SER A 1 75 ? 5.659 5.525 14.881 1.00 92.06 75 SER A O 1
ATOM 601 N N . GLN A 1 76 ? 5.019 6.178 16.930 1.00 90.31 76 GLN A N 1
ATOM 602 C CA . GLN A 1 76 ? 4.960 7.596 16.611 1.00 90.31 76 GLN A CA 1
ATOM 603 C C . GLN A 1 76 ? 6.321 8.155 16.158 1.00 90.31 76 GLN A C 1
ATOM 605 O O . GLN A 1 76 ? 6.409 8.840 15.136 1.00 90.31 76 GLN A O 1
ATOM 610 N N . LEU A 1 77 ? 7.411 7.788 16.844 1.00 89.19 77 LEU A N 1
ATOM 611 C CA . LEU A 1 77 ? 8.769 8.161 16.441 1.00 89.19 77 LEU A CA 1
ATOM 612 C C . LEU A 1 77 ? 9.116 7.652 15.031 1.00 89.19 77 LEU A C 1
ATOM 614 O O . LEU A 1 77 ? 9.851 8.318 14.298 1.00 89.19 77 LEU A O 1
ATOM 618 N N . LEU A 1 78 ? 8.596 6.488 14.624 1.00 90.94 78 LEU A N 1
ATOM 619 C CA . LEU A 1 78 ? 8.791 5.960 13.269 1.00 90.94 78 LEU A CA 1
ATOM 620 C C . LEU A 1 78 ? 8.028 6.771 12.215 1.00 90.94 78 LEU A C 1
ATOM 622 O O . LEU A 1 78 ? 8.599 7.052 11.157 1.00 90.94 78 LEU A O 1
ATOM 626 N N . PHE A 1 79 ? 6.787 7.179 12.496 1.00 91.69 79 PHE A N 1
ATOM 627 C CA . PHE A 1 79 ? 6.024 8.069 11.613 1.00 91.69 79 PHE A CA 1
ATOM 628 C C . PHE A 1 79 ? 6.709 9.428 11.447 1.00 91.69 79 PHE A C 1
ATOM 630 O O . PHE A 1 79 ? 6.861 9.894 10.317 1.00 91.69 79 PHE A O 1
ATOM 637 N N . TYR A 1 80 ? 7.210 10.012 12.540 1.00 90.12 80 TYR A N 1
ATOM 638 C CA . TYR A 1 80 ? 7.996 11.248 12.511 1.00 90.12 80 TYR A CA 1
ATOM 639 C C . TYR A 1 80 ? 9.269 11.104 11.667 1.00 90.12 80 TYR A C 1
ATOM 641 O O . TYR A 1 80 ? 9.471 11.842 10.705 1.00 90.12 80 TYR A O 1
ATOM 649 N N . LYS A 1 81 ? 10.101 10.088 11.941 1.00 88.62 81 LYS A N 1
ATOM 650 C CA . LYS A 1 81 ? 11.342 9.841 11.177 1.00 88.62 81 LYS A CA 1
ATOM 651 C C . LYS A 1 81 ? 11.097 9.577 9.687 1.00 88.62 81 LYS A C 1
ATOM 653 O O . LYS A 1 81 ? 12.001 9.777 8.875 1.00 88.62 81 LYS A O 1
ATOM 658 N N . SER A 1 82 ? 9.895 9.124 9.336 1.00 88.44 82 SER A N 1
ATOM 659 C CA . SER A 1 82 ? 9.485 8.856 7.955 1.00 88.44 82 SER A CA 1
ATOM 660 C C . SER A 1 82 ? 8.783 10.044 7.287 1.00 88.44 82 SER A C 1
ATOM 662 O O . SER A 1 82 ? 8.429 9.940 6.118 1.00 88.44 82 SER A O 1
ATOM 664 N N . GLY A 1 83 ? 8.627 11.173 7.988 1.00 89.25 83 GLY A N 1
ATOM 665 C CA . GLY A 1 83 ? 8.071 12.417 7.449 1.00 89.25 83 GLY A CA 1
ATOM 666 C C . GLY A 1 83 ? 6.543 12.497 7.435 1.00 89.25 83 GLY A C 1
ATOM 667 O O . GLY A 1 83 ? 6.000 13.430 6.855 1.00 89.25 83 GLY A O 1
ATOM 668 N N . TYR A 1 84 ? 5.843 11.550 8.065 1.00 90.62 84 TYR A N 1
ATOM 669 C CA . TYR A 1 84 ? 4.380 11.587 8.155 1.00 90.62 84 TYR A CA 1
ATOM 670 C C . TYR A 1 84 ? 3.875 12.516 9.258 1.00 90.62 84 TYR A C 1
ATOM 672 O O . TYR A 1 84 ? 2.766 13.032 9.163 1.00 90.62 84 TYR A O 1
ATOM 680 N N . ILE A 1 85 ? 4.682 12.736 10.296 1.00 89.88 85 ILE A N 1
ATOM 681 C CA . ILE A 1 85 ? 4.385 13.650 11.402 1.00 89.88 85 ILE A CA 1
ATOM 682 C C . ILE A 1 85 ? 5.441 14.767 11.377 1.00 89.88 85 ILE A C 1
ATOM 684 O O . ILE A 1 85 ? 6.628 14.445 11.311 1.00 89.88 85 ILE A O 1
ATOM 688 N N . PRO A 1 86 ? 5.050 16.057 11.405 1.00 82.88 86 PRO A N 1
ATOM 689 C CA . PRO A 1 86 ? 5.978 17.174 11.210 1.00 82.88 86 PRO A CA 1
ATOM 690 C C . PRO A 1 86 ? 6.824 17.515 12.446 1.00 82.88 86 PRO A C 1
ATOM 692 O O . PRO A 1 86 ? 7.954 17.973 12.302 1.00 82.88 86 PRO A O 1
ATOM 695 N N . ASN A 1 87 ? 6.305 17.308 13.657 1.00 79.69 87 ASN A N 1
ATOM 696 C CA . ASN A 1 87 ? 7.000 17.591 14.910 1.00 79.69 87 ASN A CA 1
ATOM 697 C C . ASN A 1 87 ? 6.633 16.565 15.992 1.00 79.69 87 ASN A C 1
ATOM 699 O O . ASN A 1 87 ? 5.565 15.964 15.963 1.00 79.69 87 ASN A O 1
ATOM 703 N N . LEU A 1 88 ? 7.543 16.357 16.946 1.00 71.50 88 LEU A N 1
ATOM 704 C CA . LEU A 1 88 ? 7.257 15.594 18.169 1.00 71.50 88 LEU A CA 1
ATOM 705 C C . LEU A 1 88 ? 6.879 16.514 19.339 1.00 71.50 88 LEU A C 1
ATOM 707 O O . LEU A 1 88 ? 6.222 16.077 20.278 1.00 71.50 88 LEU A O 1
ATOM 711 N N . ASN A 1 89 ? 7.263 17.794 19.274 1.00 60.22 89 ASN A N 1
ATOM 712 C CA . ASN A 1 89 ? 6.935 18.782 20.299 1.00 60.22 89 ASN A CA 1
ATOM 713 C C . ASN A 1 89 ? 5.418 19.013 20.326 1.00 60.22 89 ASN A C 1
ATOM 715 O O . ASN A 1 89 ? 4.867 19.554 19.369 1.00 60.22 89 ASN A O 1
ATOM 719 N N . GLY A 1 90 ? 4.765 18.621 21.422 1.00 52.94 90 GLY A N 1
ATOM 720 C CA . GLY A 1 90 ? 3.325 18.810 21.632 1.00 52.94 90 GLY A CA 1
ATOM 721 C C . GLY A 1 90 ? 2.457 17.588 21.335 1.00 52.94 90 GLY A C 1
ATOM 722 O O . GLY A 1 90 ? 1.261 17.644 21.599 1.00 52.94 90 GLY A O 1
ATOM 723 N N . ILE A 1 91 ? 3.032 16.478 20.859 1.00 56.88 91 ILE A N 1
ATOM 724 C CA . ILE A 1 91 ? 2.308 15.209 20.855 1.00 56.88 91 ILE A CA 1
ATOM 725 C C . ILE A 1 91 ? 2.555 14.528 22.197 1.00 56.88 91 ILE A C 1
ATOM 727 O O . ILE A 1 91 ? 3.565 13.857 22.394 1.00 56.88 91 ILE A O 1
ATOM 731 N N . GLN A 1 92 ? 1.649 14.787 23.135 1.00 57.97 92 GLN A N 1
ATOM 732 C CA . GLN A 1 92 ? 1.522 13.996 24.354 1.00 57.97 92 GLN A CA 1
ATOM 733 C C . GLN A 1 92 ? 1.152 12.548 23.984 1.00 57.97 92 GLN A C 1
ATOM 735 O O . GLN A 1 92 ? 0.725 12.285 22.854 1.00 57.97 92 GLN A O 1
ATOM 740 N N . ASP A 1 93 ? 1.299 11.611 24.921 1.00 57.88 93 ASP A N 1
ATOM 741 C CA . ASP A 1 93 ? 0.731 10.273 24.747 1.00 57.88 93 ASP A CA 1
ATOM 742 C C . ASP A 1 93 ? -0.750 10.408 24.319 1.00 57.88 93 ASP A C 1
ATOM 744 O O . ASP A 1 93 ? -1.474 11.268 24.820 1.00 57.88 93 ASP A O 1
ATOM 748 N N . HIS A 1 94 ? -1.200 9.571 23.382 1.00 67.69 94 HIS A N 1
ATOM 749 C CA . HIS A 1 94 ? -2.599 9.492 22.930 1.00 67.69 94 HIS A CA 1
ATOM 750 C C . HIS A 1 94 ? -3.145 10.573 21.973 1.00 67.69 94 HIS A C 1
ATOM 752 O O . HIS A 1 94 ? -4.361 10.683 21.822 1.00 67.69 94 HIS A O 1
ATOM 758 N N . VAL A 1 95 ? -2.308 11.331 21.254 1.00 85.06 95 VAL A N 1
ATOM 759 C CA . VAL A 1 95 ? -2.813 12.200 20.166 1.00 85.06 95 VAL A CA 1
ATOM 760 C C . VAL A 1 95 ? -3.198 11.386 18.933 1.00 85.06 95 VAL A C 1
ATOM 762 O O . VAL A 1 95 ? -2.449 10.516 18.484 1.00 85.06 95 VAL A O 1
ATOM 765 N N . ASP A 1 96 ? -4.337 11.740 18.339 1.00 93.00 96 ASP A N 1
ATOM 766 C CA . ASP A 1 96 ? -4.746 11.248 17.029 1.00 93.00 96 ASP A CA 1
ATOM 767 C C . ASP A 1 96 ? -3.813 11.769 15.923 1.00 93.00 96 ASP A C 1
ATOM 769 O O . ASP A 1 96 ? -3.786 12.960 15.599 1.00 93.00 96 ASP A O 1
ATOM 773 N N . ILE A 1 97 ? -3.045 10.862 15.317 1.00 94.31 97 ILE A N 1
ATOM 774 C CA . ILE A 1 97 ? -2.116 11.190 14.235 1.00 94.31 97 ILE A CA 1
ATOM 775 C C . ILE A 1 97 ? -2.744 11.111 12.838 1.00 94.31 97 ILE A C 1
ATOM 777 O O . ILE A 1 97 ? -2.099 11.527 11.871 1.00 94.31 97 ILE A O 1
ATOM 781 N N . ALA A 1 98 ? -3.972 10.597 12.696 1.00 96.00 98 ALA A N 1
ATOM 782 C CA . ALA A 1 98 ? -4.614 10.380 11.398 1.00 96.00 98 ALA A CA 1
ATOM 783 C C . ALA A 1 98 ? -4.673 11.642 10.508 1.00 96.00 98 ALA A C 1
ATOM 785 O O . ALA A 1 98 ? -4.348 11.523 9.318 1.00 96.00 98 ALA A O 1
ATOM 786 N N . PRO A 1 99 ? -4.957 12.856 11.034 1.00 94.69 99 PRO A N 1
ATOM 787 C CA . PRO A 1 99 ? -4.942 14.079 10.228 1.00 94.69 99 PRO A CA 1
ATOM 788 C C . PRO A 1 99 ? -3.571 14.386 9.609 1.00 94.69 99 PRO A C 1
ATOM 790 O O . PRO A 1 99 ? -3.486 14.832 8.462 1.00 94.69 99 PRO A O 1
ATOM 793 N N . TYR A 1 100 ? -2.476 14.115 10.331 1.00 93.88 100 TYR A N 1
ATOM 794 C CA . TYR A 1 100 ? -1.124 14.295 9.794 1.00 93.88 100 TYR A CA 1
ATOM 795 C C . TYR A 1 100 ? -0.828 13.281 8.689 1.00 93.88 100 TYR A C 1
ATOM 797 O O . TYR A 1 100 ? -0.258 13.655 7.663 1.00 93.88 100 TYR A O 1
ATOM 805 N N . LEU A 1 101 ? -1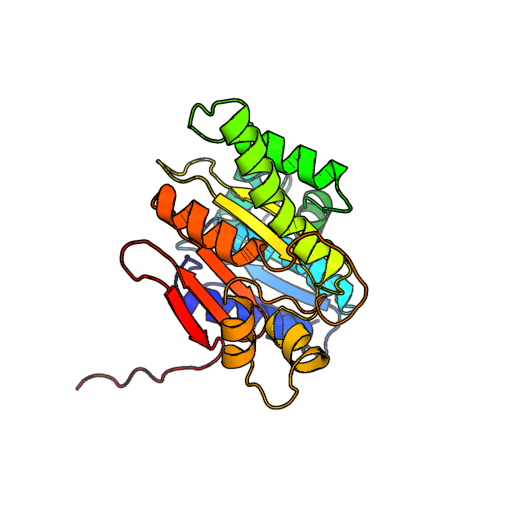.258 12.024 8.861 1.00 94.88 101 LEU A N 1
ATOM 806 C CA . LEU A 1 101 ? -1.078 10.985 7.845 1.00 94.88 101 LEU A CA 1
ATOM 807 C C . LEU A 1 101 ? -1.810 11.350 6.548 1.00 94.88 101 LEU A C 1
ATOM 809 O O . LEU A 1 101 ? -1.216 11.248 5.477 1.00 94.88 101 LEU A O 1
ATOM 813 N N . GLN A 1 102 ? -3.052 11.840 6.628 1.00 92.75 102 GLN A N 1
ATOM 814 C CA . GLN A 1 102 ? -3.803 12.305 5.453 1.00 92.75 102 GLN A CA 1
ATOM 815 C C . GLN A 1 102 ? -3.126 13.500 4.783 1.00 92.75 102 GLN A C 1
ATOM 817 O O . GLN A 1 102 ? -2.881 13.480 3.578 1.00 92.75 102 GLN A O 1
ATOM 822 N N . LYS A 1 103 ? -2.784 14.532 5.564 1.00 93.25 103 LYS A N 1
ATOM 823 C CA . LYS A 1 103 ? -2.194 15.772 5.044 1.00 93.25 103 LYS A CA 1
ATOM 824 C C . LYS A 1 103 ? -0.846 15.539 4.364 1.00 93.25 103 LYS A C 1
ATOM 826 O O . LYS A 1 103 ? -0.553 16.174 3.355 1.00 93.25 103 LYS A O 1
ATOM 831 N N . ASN A 1 104 ? -0.032 14.647 4.924 1.00 91.88 104 ASN A N 1
ATOM 832 C CA . ASN A 1 104 ? 1.316 14.363 4.435 1.00 91.88 104 ASN A CA 1
ATOM 833 C C . ASN A 1 104 ? 1.367 13.153 3.486 1.00 91.88 104 ASN A C 1
ATOM 835 O O . ASN A 1 104 ? 2.445 12.795 3.007 1.00 91.88 104 ASN A O 1
ATOM 839 N N . SER A 1 105 ? 0.220 12.533 3.186 1.00 91.44 105 SER A N 1
ATOM 840 C CA . SER A 1 105 ? 0.127 11.490 2.167 1.00 91.44 105 SER A CA 1
ATOM 841 C C . SER A 1 105 ? 0.414 12.063 0.788 1.00 91.44 105 SER A C 1
ATOM 843 O O . SER A 1 105 ? -0.071 13.127 0.400 1.00 91.44 105 SER A O 1
ATOM 845 N N . ARG A 1 106 ? 1.187 11.319 -0.001 1.00 93.56 106 ARG A N 1
ATOM 846 C CA . ARG A 1 106 ? 1.494 11.712 -1.371 1.00 93.56 106 ARG A CA 1
ATOM 847 C C . ARG A 1 106 ? 0.406 11.231 -2.318 1.00 93.56 106 ARG A C 1
ATOM 849 O O . ARG A 1 106 ? 0.514 10.157 -2.904 1.00 93.56 106 ARG A O 1
ATOM 856 N N . ILE A 1 107 ? -0.640 12.038 -2.449 1.00 95.94 107 ILE A N 1
ATOM 857 C CA . ILE A 1 107 ? -1.723 11.790 -3.401 1.00 95.94 107 ILE A CA 1
ATOM 858 C C . ILE A 1 107 ? -1.212 11.999 -4.828 1.00 95.94 107 ILE A C 1
ATOM 860 O O . ILE A 1 107 ? -0.630 13.034 -5.142 1.00 95.94 107 ILE A O 1
ATOM 864 N N . ILE A 1 108 ? -1.455 11.014 -5.685 1.00 96.06 108 ILE A N 1
ATOM 865 C CA . ILE A 1 108 ? -1.144 11.040 -7.110 1.00 96.06 108 ILE A CA 1
ATOM 866 C C . ILE A 1 108 ? -2.441 11.350 -7.852 1.00 96.06 108 ILE A C 1
ATOM 868 O O . ILE A 1 108 ? -3.379 10.560 -7.796 1.00 96.06 108 ILE A O 1
ATOM 872 N N . LYS A 1 109 ? -2.517 12.504 -8.524 1.00 93.88 109 LYS A N 1
ATOM 873 C CA . LYS A 1 109 ? -3.704 12.936 -9.284 1.00 93.88 109 LYS A CA 1
ATOM 874 C C . LYS A 1 109 ? -3.510 12.836 -10.793 1.00 93.88 109 LYS A C 1
ATOM 876 O O . LYS A 1 109 ? -4.482 12.873 -11.539 1.00 93.88 109 LYS A O 1
ATOM 881 N N . GLY A 1 110 ? -2.268 12.727 -11.255 1.00 91.31 110 GLY A N 1
ATOM 882 C CA . GLY A 1 110 ? -1.966 12.593 -12.672 1.00 91.31 110 GLY A CA 1
ATOM 883 C C . GLY A 1 110 ? -0.475 12.554 -12.974 1.00 91.31 110 GLY A C 1
ATOM 884 O O . GLY A 1 110 ? 0.370 12.451 -12.084 1.00 91.31 110 GLY A O 1
ATOM 885 N N . VAL A 1 111 ? -0.156 12.682 -14.262 1.00 88.19 111 VAL A N 1
ATOM 886 C CA . VAL A 1 111 ? 1.195 12.498 -14.820 1.00 88.19 111 VAL A CA 1
ATOM 887 C C . VAL A 1 111 ? 2.253 13.378 -14.145 1.00 88.19 111 VAL A C 1
ATOM 889 O O . VAL A 1 111 ? 3.372 12.920 -13.926 1.00 88.19 111 VAL A O 1
ATOM 892 N N . LYS A 1 112 ? 1.914 14.619 -13.766 1.00 92.25 112 LYS A N 1
ATOM 893 C CA . LYS A 1 112 ? 2.852 15.525 -13.083 1.00 92.25 112 LYS A CA 1
ATOM 894 C C . LYS A 1 112 ? 3.301 14.970 -11.727 1.00 92.25 112 LYS A C 1
ATOM 896 O O . LYS A 1 112 ? 4.496 14.963 -11.450 1.00 92.25 112 LYS A O 1
ATOM 901 N N . ASP A 1 113 ? 2.366 14.473 -10.918 1.00 94.31 113 ASP A N 1
ATOM 902 C CA . ASP A 1 113 ? 2.671 13.919 -9.592 1.00 94.31 113 ASP A CA 1
ATOM 903 C C . ASP A 1 113 ? 3.488 12.631 -9.707 1.00 94.31 113 ASP A C 1
ATOM 905 O O . ASP A 1 113 ? 4.430 12.417 -8.942 1.00 94.31 113 ASP A O 1
ATOM 909 N N . ILE A 1 114 ? 3.164 11.804 -10.709 1.00 91.56 114 ILE A N 1
ATOM 910 C CA . ILE A 1 114 ? 3.934 10.605 -11.051 1.00 91.56 114 ILE A CA 1
ATOM 911 C C . ILE A 1 114 ? 5.367 10.995 -11.389 1.00 91.56 114 ILE A C 1
ATOM 913 O O . ILE A 1 114 ? 6.297 10.476 -10.779 1.00 91.56 114 ILE A O 1
ATOM 917 N N . TYR A 1 115 ? 5.558 11.932 -12.317 1.00 89.75 115 TYR A N 1
ATOM 918 C CA . TYR A 1 115 ? 6.889 12.374 -12.717 1.00 89.75 115 TYR A CA 1
ATOM 919 C C . TYR A 1 115 ? 7.687 12.921 -11.529 1.00 89.75 115 TYR A C 1
ATOM 921 O O . TYR A 1 115 ? 8.839 12.536 -11.344 1.00 89.75 115 TYR A O 1
ATOM 929 N N . THR A 1 116 ? 7.079 13.759 -10.683 1.00 92.12 116 THR A N 1
ATOM 930 C CA . THR A 1 116 ? 7.732 14.282 -9.476 1.00 92.12 116 THR A CA 1
ATOM 931 C C . THR A 1 116 ? 8.162 13.158 -8.536 1.00 92.12 116 THR A C 1
ATOM 933 O O . THR A 1 116 ? 9.326 13.112 -8.142 1.00 92.12 116 THR A O 1
ATOM 936 N N . LEU A 1 117 ? 7.263 12.228 -8.200 1.00 91.00 117 LEU A N 1
ATOM 937 C CA . LEU A 1 117 ? 7.589 11.120 -7.303 1.00 91.00 117 LEU A CA 1
ATOM 938 C C . LEU A 1 117 ? 8.665 10.209 -7.896 1.00 91.00 117 LEU A C 1
ATOM 940 O O . LEU A 1 117 ? 9.590 9.820 -7.193 1.00 91.00 117 LEU A O 1
ATOM 944 N N . VAL A 1 118 ? 8.567 9.875 -9.178 1.00 87.62 118 VAL A N 1
ATOM 945 C CA . VAL A 1 118 ? 9.517 8.969 -9.822 1.00 87.62 118 VAL A CA 1
ATOM 946 C C . VAL A 1 118 ? 10.886 9.625 -9.993 1.00 87.62 118 VAL A C 1
ATOM 948 O O . VAL A 1 118 ? 11.892 8.979 -9.721 1.00 87.62 118 VAL A O 1
ATOM 951 N N . LYS A 1 119 ? 10.947 10.922 -10.316 1.00 86.69 119 LYS A N 1
ATOM 952 C CA . LYS A 1 119 ? 12.201 11.688 -10.322 1.00 86.69 119 LYS A CA 1
ATOM 953 C C . LYS A 1 119 ? 12.859 11.686 -8.948 1.00 86.69 119 LYS A C 1
ATOM 955 O O . LYS A 1 119 ? 14.047 11.409 -8.835 1.00 86.69 119 LYS A O 1
ATOM 960 N N . GLU A 1 120 ? 12.087 11.965 -7.903 1.00 88.06 120 GLU A N 1
ATOM 961 C CA . GLU A 1 120 ? 12.586 11.881 -6.536 1.00 88.06 120 GLU A CA 1
ATOM 962 C C . GLU A 1 120 ? 13.048 10.462 -6.170 1.00 88.06 120 GLU A C 1
ATOM 964 O O . GLU A 1 120 ? 14.008 10.306 -5.420 1.00 88.06 120 GLU A O 1
ATOM 969 N N . ILE A 1 121 ? 12.371 9.429 -6.684 1.00 85.12 121 ILE A N 1
ATOM 970 C CA . ILE A 1 121 ? 12.770 8.038 -6.477 1.00 85.12 121 ILE A CA 1
ATOM 971 C C . ILE A 1 121 ? 14.138 7.776 -7.104 1.00 85.12 121 ILE A C 1
ATOM 973 O O . ILE A 1 121 ? 15.013 7.235 -6.435 1.00 85.12 121 ILE A O 1
ATOM 977 N N . THR A 1 122 ? 14.324 8.192 -8.355 1.00 79.69 122 THR A N 1
ATOM 978 C CA . THR A 1 122 ? 15.582 8.048 -9.091 1.00 79.69 122 THR A CA 1
ATOM 979 C C . THR A 1 122 ? 16.719 8.830 -8.434 1.00 79.69 122 THR A C 1
ATOM 981 O O . THR A 1 122 ? 17.808 8.291 -8.296 1.00 79.69 122 THR A O 1
ATOM 984 N N . MET A 1 123 ? 16.472 10.064 -7.977 1.00 80.25 123 MET A N 1
ATOM 985 C CA . MET A 1 123 ? 17.484 10.891 -7.301 1.00 80.25 123 MET A CA 1
ATOM 986 C C . MET A 1 123 ? 17.942 10.306 -5.959 1.00 80.25 123 MET A C 1
ATOM 988 O O . MET A 1 123 ? 19.107 10.440 -5.598 1.00 80.25 123 MET A O 1
ATOM 992 N N . ASP A 1 124 ? 17.031 9.676 -5.215 1.00 80.12 124 ASP A N 1
ATOM 993 C CA . ASP A 1 124 ? 17.341 9.058 -3.921 1.00 80.12 124 ASP A CA 1
ATOM 994 C C . ASP A 1 124 ? 17.882 7.622 -4.059 1.00 80.12 124 ASP A C 1
ATOM 996 O O . ASP A 1 124 ? 18.332 7.027 -3.073 1.00 80.12 124 ASP A O 1
ATOM 1000 N N . ALA A 1 125 ? 17.780 7.018 -5.246 1.00 74.12 125 ALA A N 1
ATOM 1001 C CA . ALA A 1 125 ? 18.279 5.675 -5.486 1.00 74.12 125 ALA A CA 1
ATOM 1002 C C . ALA A 1 125 ? 19.818 5.693 -5.419 1.00 74.12 125 ALA A C 1
ATOM 1004 O O . ALA A 1 125 ? 20.447 6.498 -6.099 1.00 74.12 125 ALA A O 1
ATOM 1005 N N . PRO A 1 126 ? 20.460 4.811 -4.630 1.00 67.19 126 PRO A N 1
ATOM 1006 C CA . PRO A 1 126 ? 21.912 4.816 -4.448 1.00 67.19 126 PRO A CA 1
ATOM 1007 C C . PRO A 1 126 ? 22.636 4.140 -5.628 1.00 67.19 126 PRO A C 1
ATOM 1009 O O . PRO A 1 126 ? 23.478 3.268 -5.423 1.00 67.19 126 PRO A O 1
ATOM 1012 N N . VAL A 1 127 ? 22.248 4.475 -6.859 1.00 66.56 127 VAL A N 1
ATOM 1013 C CA . VAL A 1 127 ? 22.798 3.932 -8.104 1.00 66.56 127 VAL A CA 1
ATOM 1014 C C . VAL A 1 127 ? 22.919 5.051 -9.134 1.00 66.56 127 VAL A C 1
ATOM 1016 O O . VAL A 1 127 ? 21.990 5.835 -9.316 1.00 66.56 127 VAL A O 1
ATOM 1019 N N . GLU A 1 128 ? 24.054 5.118 -9.825 1.00 67.19 128 GLU A N 1
ATOM 1020 C CA . GLU A 1 128 ? 24.190 5.971 -11.004 1.00 67.19 128 GLU A CA 1
ATOM 1021 C C . GLU A 1 128 ? 23.469 5.301 -12.179 1.00 67.19 128 GLU A C 1
ATOM 1023 O O . GLU A 1 128 ? 23.693 4.125 -12.476 1.00 67.19 128 GLU A O 1
ATOM 1028 N N . MET A 1 129 ? 22.565 6.035 -12.826 1.00 70.69 129 MET A N 1
ATOM 1029 C CA . MET A 1 129 ? 21.845 5.576 -14.012 1.00 70.69 129 MET A CA 1
ATOM 1030 C C . MET A 1 129 ? 22.253 6.436 -15.205 1.00 70.69 129 MET A C 1
ATOM 1032 O O . MET A 1 129 ? 22.346 7.654 -15.073 1.00 70.69 129 MET A O 1
ATOM 1036 N N . SER A 1 130 ? 22.447 5.820 -16.373 1.00 78.56 130 SER A N 1
ATOM 1037 C CA . SER A 1 130 ? 22.482 6.577 -17.628 1.00 78.56 130 SER A CA 1
ATOM 1038 C C . SER A 1 130 ? 21.121 7.226 -17.895 1.00 78.56 130 SER A C 1
ATOM 1040 O O . SER A 1 130 ? 20.099 6.754 -17.386 1.00 78.56 130 SER A O 1
ATOM 1042 N N . ASP A 1 131 ? 21.086 8.263 -18.733 1.00 80.25 131 ASP A N 1
ATOM 1043 C CA . ASP A 1 131 ? 19.839 8.950 -19.093 1.00 80.25 131 ASP A CA 1
ATOM 1044 C C . ASP A 1 131 ? 18.789 7.983 -19.663 1.00 80.25 131 ASP A C 1
ATOM 1046 O O . ASP A 1 131 ? 17.627 8.007 -19.250 1.00 80.25 131 ASP A O 1
ATOM 1050 N N . ASP A 1 132 ? 19.206 7.054 -20.527 1.00 78.06 132 ASP A N 1
ATOM 1051 C CA . ASP A 1 132 ? 18.328 6.024 -21.093 1.00 78.06 132 ASP A CA 1
ATOM 1052 C C . ASP A 1 132 ? 17.759 5.087 -20.019 1.00 78.06 132 ASP A C 1
ATOM 1054 O O . ASP A 1 132 ? 16.571 4.748 -20.036 1.00 78.06 132 ASP A O 1
ATOM 1058 N N . LEU A 1 133 ? 18.587 4.677 -19.050 1.00 73.25 133 LEU A N 1
ATOM 1059 C CA . LEU A 1 133 ? 18.154 3.816 -17.952 1.00 73.25 133 LEU A CA 1
ATOM 1060 C C . LEU A 1 133 ? 17.202 4.559 -17.008 1.00 73.25 133 LEU A C 1
ATOM 1062 O O . LEU A 1 133 ? 16.196 3.987 -16.586 1.00 73.25 133 LEU A O 1
ATOM 1066 N N . ALA A 1 134 ? 17.479 5.831 -16.715 1.00 76.88 134 ALA A N 1
ATOM 1067 C CA . ALA A 1 134 ? 16.623 6.681 -15.896 1.00 76.88 134 ALA A CA 1
ATOM 1068 C C . ALA A 1 134 ? 15.267 6.938 -16.573 1.00 76.88 134 ALA A C 1
ATOM 1070 O O . ALA A 1 134 ? 14.224 6.863 -15.915 1.00 76.88 134 ALA A O 1
ATOM 1071 N N . ALA A 1 135 ? 15.252 7.180 -17.887 1.00 79.50 135 ALA A N 1
ATOM 1072 C CA . ALA A 1 135 ? 14.031 7.331 -18.674 1.00 79.50 135 ALA A CA 1
ATOM 1073 C C . ALA A 1 135 ? 13.219 6.028 -18.706 1.00 79.50 135 ALA A C 1
ATOM 1075 O O . ALA A 1 135 ? 12.006 6.040 -18.464 1.00 79.50 135 ALA A O 1
ATOM 1076 N N . LEU A 1 136 ? 13.886 4.889 -18.922 1.00 76.44 136 LEU A N 1
ATOM 1077 C CA . LEU A 1 136 ? 13.254 3.574 -18.892 1.00 76.44 136 LEU A CA 1
ATOM 1078 C C . LEU A 1 136 ? 12.647 3.289 -17.516 1.00 76.44 136 LEU A C 1
ATOM 1080 O O . LEU A 1 136 ? 11.466 2.958 -17.427 1.00 76.44 136 LEU A O 1
ATOM 1084 N N . PHE A 1 137 ? 13.421 3.461 -16.443 1.00 77.25 137 PHE A N 1
ATOM 1085 C CA . PHE A 1 137 ? 12.954 3.303 -15.067 1.00 77.25 137 PHE A CA 1
ATOM 1086 C C . PHE A 1 137 ? 11.762 4.218 -14.775 1.00 77.25 137 PHE A C 1
ATOM 1088 O O . PHE A 1 137 ? 10.755 3.760 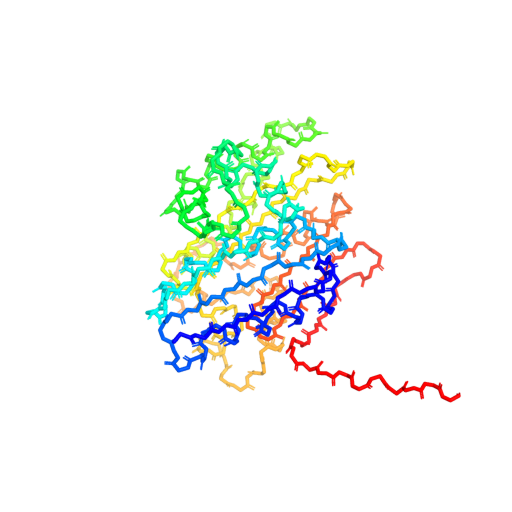-14.230 1.00 77.25 137 PHE A O 1
ATOM 1095 N N . THR A 1 138 ? 11.831 5.474 -15.226 1.00 80.50 138 THR A N 1
ATOM 1096 C CA . THR A 1 138 ? 10.747 6.442 -15.057 1.00 80.50 138 THR A CA 1
ATOM 1097 C C . THR A 1 138 ? 9.463 5.976 -15.727 1.00 80.50 138 THR A C 1
ATOM 1099 O O . THR A 1 138 ? 8.401 5.983 -15.106 1.00 80.50 138 THR A O 1
ATOM 1102 N N . SER A 1 139 ? 9.569 5.494 -16.965 1.00 78.88 139 SER A N 1
ATOM 1103 C CA . SER A 1 139 ? 8.454 4.894 -17.693 1.00 78.88 139 SER A CA 1
ATOM 1104 C C . SER A 1 139 ? 7.877 3.682 -16.949 1.00 78.88 139 SER A C 1
ATOM 1106 O O . SER A 1 139 ? 6.661 3.591 -16.799 1.00 78.88 139 SER A O 1
ATOM 1108 N N . LYS A 1 140 ? 8.724 2.783 -16.421 1.00 77.38 140 LYS A N 1
ATOM 1109 C CA . LYS A 1 140 ? 8.275 1.543 -15.756 1.00 77.38 140 LYS A CA 1
ATOM 1110 C C . LYS A 1 140 ? 7.578 1.796 -14.429 1.00 77.38 140 LYS A C 1
ATOM 1112 O O . LYS A 1 140 ? 6.506 1.249 -14.179 1.00 77.38 140 LYS A O 1
ATOM 1117 N N . VAL A 1 141 ? 8.172 2.621 -13.574 1.00 83.25 141 VAL A N 1
ATOM 1118 C CA . VAL A 1 141 ? 7.560 2.977 -12.290 1.00 83.25 141 VAL A CA 1
ATOM 1119 C C . VAL A 1 141 ? 6.333 3.860 -12.520 1.00 83.25 141 VAL A C 1
ATOM 1121 O O . VAL A 1 141 ? 5.327 3.689 -11.837 1.00 83.25 141 VAL A O 1
ATOM 1124 N N . GLY A 1 142 ? 6.372 4.753 -13.511 1.00 86.88 142 GLY A N 1
ATOM 1125 C CA . GLY A 1 142 ? 5.229 5.580 -13.885 1.00 86.88 142 GLY A CA 1
ATOM 1126 C C . GLY A 1 142 ? 4.025 4.767 -14.360 1.00 86.88 142 GLY A C 1
ATOM 1127 O O . GLY A 1 142 ? 2.900 5.063 -13.966 1.00 86.88 142 GLY A O 1
ATOM 1128 N N . GLU A 1 143 ? 4.252 3.693 -15.122 1.00 83.75 143 GLU A N 1
ATOM 1129 C CA . GLU A 1 143 ? 3.192 2.784 -15.571 1.00 83.75 143 GLU A CA 1
ATOM 1130 C C . GLU A 1 143 ? 2.447 2.129 -14.398 1.00 83.75 143 GLU A C 1
ATOM 1132 O O . GLU A 1 143 ? 1.232 1.967 -14.464 1.00 83.75 143 GLU A O 1
ATOM 1137 N N . MET A 1 144 ? 3.132 1.815 -13.292 1.00 86.88 144 MET A N 1
ATOM 1138 C CA . MET A 1 144 ? 2.480 1.305 -12.080 1.00 86.88 144 MET A CA 1
ATOM 1139 C C . MET A 1 144 ? 1.423 2.286 -11.552 1.00 86.88 144 MET A C 1
ATOM 1141 O O . MET A 1 144 ? 0.299 1.880 -11.273 1.00 86.88 144 MET A O 1
ATOM 1145 N N . TYR A 1 145 ? 1.767 3.573 -11.448 1.00 90.50 145 TYR A N 1
ATOM 1146 C CA . TYR A 1 145 ? 0.840 4.599 -10.967 1.00 90.50 145 TYR A CA 1
ATOM 1147 C C . TYR A 1 145 ? -0.262 4.914 -11.982 1.00 90.50 145 TYR A C 1
ATOM 1149 O O . TYR A 1 145 ? -1.413 5.076 -11.584 1.00 90.50 145 TYR A O 1
ATOM 1157 N N . ASN A 1 146 ? 0.062 4.959 -13.279 1.00 89.12 146 ASN A N 1
ATOM 1158 C CA . ASN A 1 146 ? -0.937 5.143 -14.336 1.00 89.12 146 ASN A CA 1
ATOM 1159 C C . ASN A 1 146 ? -1.960 4.004 -14.343 1.00 89.12 146 ASN A C 1
ATOM 1161 O O . ASN A 1 146 ? -3.153 4.272 -14.402 1.00 89.12 146 ASN A O 1
ATOM 1165 N N . ASN A 1 147 ? -1.522 2.750 -14.189 1.00 87.06 147 ASN A N 1
ATOM 1166 C CA . ASN A 1 147 ? -2.437 1.613 -14.089 1.00 87.06 147 ASN A CA 1
ATOM 1167 C C . ASN A 1 147 ? -3.406 1.771 -12.911 1.00 87.06 147 ASN A C 1
A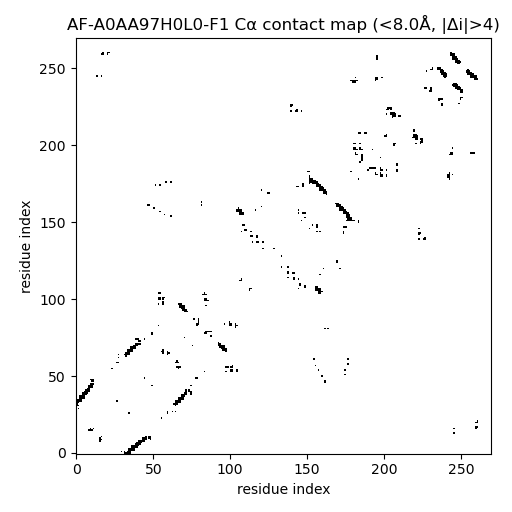TOM 1169 O O . ASN A 1 147 ? -4.598 1.518 -13.067 1.00 87.06 147 ASN A O 1
ATOM 1173 N N . SER A 1 148 ? -2.927 2.223 -11.749 1.00 90.81 148 SER A N 1
ATOM 1174 C CA . SER A 1 148 ? -3.814 2.514 -10.620 1.00 90.81 148 SER A CA 1
ATOM 1175 C C . SER A 1 148 ? -4.768 3.676 -10.921 1.00 90.81 148 SER A C 1
ATOM 1177 O O . SER A 1 148 ? -5.952 3.559 -10.621 1.00 90.81 148 SER A O 1
ATOM 1179 N N . LEU A 1 149 ? -4.322 4.764 -11.557 1.00 91.94 149 LEU A N 1
ATOM 1180 C CA . LEU A 1 149 ? -5.210 5.879 -11.926 1.00 91.94 149 LEU A CA 1
ATOM 1181 C C . LEU A 1 149 ? -6.290 5.469 -12.940 1.00 91.94 149 LEU A C 1
ATOM 1183 O O . LEU A 1 149 ? -7.441 5.874 -12.810 1.00 91.94 149 LEU A O 1
ATOM 1187 N N . GLU A 1 150 ? -5.933 4.668 -13.943 1.00 89.00 150 GLU A N 1
ATOM 1188 C CA . GLU A 1 150 ? -6.819 4.320 -15.059 1.00 89.00 150 GLU A CA 1
ATOM 1189 C C . GLU A 1 150 ? -7.741 3.131 -14.765 1.00 89.00 150 GLU A C 1
ATOM 1191 O O . GLU A 1 150 ? -8.815 3.016 -15.361 1.00 89.00 150 GLU A O 1
ATOM 1196 N N . HIS A 1 151 ? -7.319 2.201 -13.903 1.00 87.12 151 HIS A N 1
ATOM 1197 C CA . HIS A 1 151 ? -7.985 0.902 -13.770 1.00 87.12 151 HIS A CA 1
ATOM 1198 C C . HIS A 1 151 ? -8.474 0.566 -12.366 1.00 87.12 151 HIS A C 1
ATOM 1200 O O . HIS A 1 151 ? -9.258 -0.375 -12.244 1.00 87.12 151 HIS A O 1
ATOM 1206 N N . SER A 1 152 ? -8.045 1.289 -11.326 1.00 90.38 152 SER A N 1
ATOM 1207 C CA . SER A 1 152 ? -8.471 0.971 -9.957 1.00 90.38 152 SER A CA 1
ATOM 1208 C C . SER A 1 152 ? -9.950 1.264 -9.709 1.00 90.38 152 SER A C 1
ATOM 1210 O O . SER A 1 152 ? -10.553 0.616 -8.861 1.00 90.38 152 SER A O 1
ATOM 1212 N N . GLU A 1 153 ? -10.524 2.244 -10.420 1.00 92.50 153 GLU A N 1
ATOM 1213 C CA . GLU A 1 153 ? -11.844 2.821 -10.111 1.00 92.50 153 GLU A CA 1
ATOM 1214 C C . GLU A 1 153 ? -11.932 3.397 -8.681 1.00 92.50 153 GLU A C 1
ATOM 1216 O O . GLU A 1 153 ? -13.016 3.641 -8.157 1.00 92.50 153 GLU A O 1
ATOM 1221 N N . GLY A 1 154 ? -10.783 3.624 -8.035 1.00 92.06 154 GLY A N 1
ATOM 1222 C CA . GLY A 1 154 ? -10.683 4.216 -6.708 1.00 92.06 154 GLY A CA 1
ATOM 1223 C C . GLY A 1 154 ? -10.644 5.741 -6.749 1.00 92.06 154 GLY A C 1
ATOM 1224 O O . GLY A 1 154 ? -10.191 6.351 -7.716 1.00 92.06 154 GLY A O 1
ATOM 1225 N N . LYS A 1 155 ? -11.069 6.370 -5.648 1.00 94.62 155 LYS A N 1
ATOM 1226 C CA . LYS A 1 155 ? -11.010 7.834 -5.472 1.00 94.62 155 LYS A CA 1
ATOM 1227 C C . LYS A 1 155 ? -9.570 8.345 -5.370 1.00 94.62 155 LYS A C 1
ATOM 1229 O O . LYS A 1 155 ? -9.284 9.465 -5.787 1.00 94.62 155 LYS A O 1
ATOM 1234 N N . TRP A 1 156 ? -8.676 7.548 -4.785 1.00 96.56 156 TRP A N 1
ATOM 1235 C CA . TRP A 1 156 ? -7.331 7.986 -4.438 1.00 96.56 156 TRP A CA 1
ATOM 1236 C C . TRP A 1 156 ? -6.273 6.969 -4.845 1.00 96.56 156 TRP A C 1
ATOM 1238 O O . TRP A 1 156 ? -6.409 5.774 -4.583 1.00 96.56 156 TRP A O 1
ATOM 1248 N N . VAL A 1 157 ? -5.176 7.486 -5.401 1.00 97.00 157 VAL A N 1
ATOM 1249 C CA . VAL A 1 157 ? -3.904 6.780 -5.565 1.00 97.00 157 VAL A CA 1
ATOM 1250 C C . VAL A 1 157 ? -2.870 7.481 -4.691 1.00 97.00 157 VAL A C 1
ATOM 1252 O O . VAL A 1 157 ? -2.747 8.705 -4.714 1.00 97.00 157 VAL A O 1
ATOM 1255 N N . ILE A 1 158 ? -2.134 6.710 -3.899 1.00 96.75 158 ILE A N 1
ATOM 1256 C CA . ILE A 1 158 ? -1.164 7.186 -2.916 1.00 96.75 158 ILE A CA 1
ATOM 1257 C C . ILE A 1 158 ? 0.193 6.572 -3.244 1.00 96.75 158 ILE A C 1
ATOM 1259 O O . ILE A 1 158 ? 0.339 5.352 -3.362 1.00 96.75 158 ILE A O 1
ATOM 1263 N N . GLY A 1 159 ? 1.194 7.430 -3.402 1.00 94.62 159 GLY A N 1
ATOM 1264 C CA . GLY A 1 159 ? 2.578 7.037 -3.610 1.00 94.62 159 GLY A CA 1
ATOM 1265 C C . GLY A 1 159 ? 3.371 6.998 -2.312 1.00 94.62 159 GLY A C 1
ATOM 1266 O O . GLY A 1 159 ? 3.146 7.781 -1.392 1.00 94.62 159 GLY A O 1
ATOM 1267 N N . GLY A 1 160 ? 4.339 6.096 -2.244 1.00 89.62 160 GLY A N 1
ATOM 1268 C CA . GLY A 1 160 ? 5.252 5.979 -1.118 1.00 89.62 160 GLY A CA 1
ATOM 1269 C C . GLY A 1 160 ? 6.672 5.725 -1.588 1.00 89.62 160 GLY A C 1
ATOM 1270 O O . GLY A 1 160 ? 6.900 4.986 -2.544 1.00 89.62 160 GLY A O 1
ATOM 1271 N N . LYS A 1 161 ? 7.640 6.297 -0.875 1.00 87.06 161 LYS A N 1
ATOM 1272 C CA . LYS A 1 161 ? 9.051 5.912 -0.949 1.00 87.06 161 LYS A CA 1
ATOM 1273 C C . LYS A 1 161 ? 9.600 5.808 0.466 1.00 87.06 161 LYS A C 1
ATOM 1275 O O . LYS A 1 161 ? 9.373 6.689 1.291 1.00 87.06 161 LYS A O 1
ATOM 1280 N N . PHE A 1 162 ? 10.280 4.714 0.777 1.00 82.12 162 PHE A N 1
ATOM 1281 C CA . PHE A 1 162 ? 10.834 4.486 2.107 1.00 82.12 162 PHE A CA 1
ATOM 1282 C C . PHE A 1 162 ? 12.136 3.695 2.020 1.00 82.12 162 PHE A C 1
ATOM 1284 O O . PHE A 1 162 ? 12.170 2.492 1.789 1.00 82.12 162 PHE A O 1
ATOM 1291 N N . PHE A 1 163 ? 13.233 4.405 2.234 1.00 71.19 163 PHE A N 1
ATOM 1292 C CA . PHE A 1 163 ? 14.597 3.875 2.171 1.00 71.19 163 PHE A CA 1
ATOM 1293 C C . PHE A 1 163 ? 15.461 4.395 3.327 1.00 71.19 163 PHE A C 1
ATOM 1295 O O . PHE A 1 163 ? 16.466 3.774 3.669 1.00 71.19 163 PHE A O 1
ATOM 1302 N N . LYS A 1 164 ? 15.062 5.506 3.976 1.00 61.66 164 LYS A N 1
ATOM 1303 C CA . LYS A 1 164 ? 15.802 6.103 5.095 1.00 61.66 164 LYS A CA 1
ATOM 1304 C C . LYS A 1 164 ? 16.083 5.046 6.167 1.00 61.66 164 LYS A C 1
ATOM 1306 O O . LYS A 1 164 ? 15.171 4.376 6.652 1.00 61.66 164 LYS A O 1
ATOM 1311 N N . ASN A 1 165 ? 17.358 4.921 6.532 1.00 60.59 165 ASN A N 1
ATOM 1312 C CA . ASN A 1 165 ? 17.883 3.968 7.515 1.00 60.59 165 ASN A CA 1
ATOM 1313 C C . ASN A 1 165 ? 17.821 2.480 7.105 1.00 60.59 165 ASN A C 1
ATOM 1315 O O . ASN A 1 165 ? 18.007 1.609 7.957 1.00 60.59 165 ASN A O 1
ATOM 1319 N N . GLN A 1 166 ? 17.591 2.160 5.825 1.00 67.38 166 GLN A N 1
ATOM 1320 C CA . GLN A 1 166 ? 17.755 0.801 5.301 1.00 67.38 166 GLN A CA 1
ATOM 1321 C C . GLN A 1 166 ? 19.083 0.668 4.550 1.00 67.38 166 GLN A C 1
ATOM 1323 O O . GLN A 1 166 ? 19.354 1.406 3.609 1.00 67.38 166 GLN A O 1
ATOM 1328 N N . LYS A 1 167 ? 19.911 -0.309 4.936 1.00 67.50 167 LYS A N 1
ATOM 1329 C CA . LYS A 1 167 ? 21.117 -0.652 4.172 1.00 67.50 167 LYS A CA 1
ATOM 1330 C C . LYS A 1 167 ? 20.724 -1.413 2.902 1.00 67.50 167 LYS A C 1
ATOM 1332 O O . LYS A 1 167 ? 20.034 -2.429 2.999 1.00 67.50 167 LYS A O 1
ATOM 1337 N N . TYR A 1 168 ? 21.182 -0.926 1.746 1.00 71.31 168 TYR A N 1
ATOM 1338 C CA . TYR A 1 168 ? 21.087 -1.592 0.435 1.00 71.31 168 TYR A CA 1
ATOM 1339 C C . TYR A 1 168 ? 19.663 -1.943 -0.020 1.00 71.31 168 TYR A C 1
ATOM 1341 O O . TYR A 1 168 ? 19.451 -2.932 -0.719 1.00 71.31 168 TYR A O 1
ATOM 1349 N N . LYS A 1 169 ? 18.659 -1.172 0.413 1.00 77.69 169 LYS A N 1
ATOM 1350 C CA . LYS A 1 169 ? 17.265 -1.388 0.016 1.00 77.69 169 LYS A CA 1
ATOM 1351 C C . LYS A 1 169 ? 16.603 -0.075 -0.325 1.00 77.69 169 LYS A C 1
ATOM 1353 O O . LYS A 1 169 ? 16.462 0.801 0.524 1.00 77.69 169 LYS A O 1
ATOM 1358 N N . TYR A 1 170 ? 16.144 -0.006 -1.562 1.00 81.31 170 TYR A N 1
ATOM 1359 C CA . TYR A 1 170 ? 15.301 1.062 -2.045 1.00 81.31 170 TYR A CA 1
ATOM 1360 C C . TYR A 1 170 ? 13.879 0.524 -2.199 1.00 81.31 170 TYR A C 1
ATOM 1362 O O . TYR A 1 170 ? 13.667 -0.487 -2.868 1.00 81.31 170 TYR A O 1
ATOM 1370 N N . CYS A 1 171 ? 12.904 1.140 -1.533 1.00 87.38 171 CYS A N 1
ATOM 1371 C CA . CYS A 1 171 ? 11.508 0.728 -1.633 1.00 87.38 171 CYS A CA 1
ATOM 1372 C C . CYS A 1 171 ? 10.642 1.909 -2.047 1.00 87.38 171 CYS A C 1
ATOM 1374 O O . CYS A 1 171 ? 10.688 2.975 -1.435 1.00 87.38 171 CYS A O 1
ATOM 1376 N N . PHE A 1 172 ? 9.802 1.665 -3.041 1.00 89.25 172 PHE A N 1
ATOM 1377 C CA . PHE A 1 172 ? 8.675 2.507 -3.400 1.00 89.25 172 PHE A CA 1
ATOM 1378 C C . PHE A 1 172 ? 7.402 1.661 -3.378 1.00 89.25 172 PHE A C 1
ATOM 1380 O O . PHE A 1 172 ? 7.460 0.429 -3.429 1.00 89.25 172 PHE A O 1
ATOM 1387 N N . ALA A 1 173 ? 6.260 2.318 -3.240 1.00 92.62 173 ALA A N 1
ATOM 1388 C CA . ALA A 1 173 ? 4.969 1.668 -3.116 1.00 92.62 173 ALA A CA 1
ATOM 1389 C C . ALA A 1 173 ? 3.878 2.507 -3.776 1.00 92.62 173 ALA A C 1
ATOM 1391 O O . ALA A 1 173 ? 3.938 3.734 -3.787 1.00 92.62 173 ALA A O 1
ATOM 1392 N N . CYS A 1 174 ? 2.866 1.815 -4.279 1.00 94.31 174 CYS A N 1
ATOM 1393 C CA . CYS A 1 174 ? 1.630 2.396 -4.763 1.00 94.31 174 CYS A CA 1
ATOM 1394 C C . CYS A 1 174 ? 0.482 1.738 -4.002 1.00 94.31 174 CYS A C 1
ATOM 1396 O O . CYS A 1 174 ? 0.503 0.528 -3.763 1.00 94.31 174 CYS A O 1
ATOM 1398 N N . TYR A 1 175 ? -0.476 2.552 -3.583 1.00 96.44 175 TYR A N 1
ATOM 1399 C CA . TYR A 1 175 ? -1.711 2.113 -2.962 1.00 96.44 175 TYR A CA 1
ATOM 1400 C C . TYR A 1 175 ? -2.864 2.835 -3.647 1.00 96.44 175 TYR A C 1
ATOM 1402 O O . TYR A 1 175 ? -2.832 4.057 -3.750 1.00 96.44 175 TYR A O 1
ATOM 1410 N N . ASP A 1 176 ? -3.886 2.108 -4.072 1.00 96.56 176 ASP A N 1
ATOM 1411 C CA . ASP A 1 176 ? -5.138 2.691 -4.539 1.00 96.56 176 ASP A CA 1
ATOM 1412 C C . ASP A 1 176 ? -6.312 2.223 -3.678 1.00 96.56 176 ASP A C 1
ATOM 1414 O O . ASP A 1 176 ? -6.274 1.158 -3.061 1.00 96.56 176 ASP A O 1
ATOM 1418 N N . THR A 1 177 ? -7.346 3.059 -3.586 1.00 96.50 177 THR A N 1
ATOM 1419 C CA . THR A 1 177 ? -8.583 2.753 -2.847 1.00 96.50 177 THR A CA 1
ATOM 1420 C C . THR A 1 177 ? -9.625 2.042 -3.713 1.00 96.50 177 THR A C 1
ATOM 1422 O O . THR A 1 177 ? -10.816 2.106 -3.414 1.00 96.50 177 THR A O 1
ATOM 1425 N N . GLY A 1 178 ? -9.192 1.425 -4.814 1.00 95.38 178 GLY A N 1
ATOM 1426 C CA . GLY A 1 178 ? -10.069 0.887 -5.841 1.00 95.38 178 GLY A CA 1
ATOM 1427 C C . GLY A 1 178 ? -10.579 -0.527 -5.592 1.00 95.38 178 GLY A C 1
ATOM 1428 O O . GLY A 1 178 ? -10.375 -1.131 -4.539 1.00 95.38 178 GLY A O 1
ATOM 1429 N N . ILE A 1 179 ? -11.230 -1.076 -6.619 1.00 94.19 179 ILE A N 1
ATOM 1430 C CA . ILE A 1 179 ? -11.887 -2.393 -6.577 1.00 94.19 179 ILE A CA 1
ATOM 1431 C C . ILE A 1 179 ? -10.895 -3.565 -6.524 1.00 94.19 179 ILE A C 1
ATOM 1433 O O . ILE A 1 179 ? -11.255 -4.671 -6.116 1.00 94.19 179 ILE A O 1
ATOM 1437 N N . GLY A 1 180 ? -9.641 -3.317 -6.911 1.00 94.06 180 GLY A N 1
ATOM 1438 C CA . GLY A 1 180 ? -8.570 -4.303 -6.976 1.00 94.06 180 GLY A CA 1
ATOM 1439 C C . GLY A 1 180 ? -8.478 -5.049 -8.313 1.00 94.06 180 GLY A C 1
ATOM 1440 O O . GLY A 1 180 ? -9.432 -5.168 -9.084 1.00 94.06 180 GLY A O 1
ATOM 1441 N N . ILE A 1 181 ? -7.278 -5.563 -8.590 1.00 93.56 181 ILE A N 1
ATOM 1442 C CA . ILE A 1 181 ? -6.913 -6.235 -9.842 1.00 93.56 181 ILE A CA 1
ATOM 1443 C C . ILE A 1 181 ? -7.787 -7.478 -10.093 1.00 93.56 181 ILE A C 1
ATOM 1445 O O . ILE A 1 181 ? -8.329 -7.590 -11.197 1.00 93.56 181 ILE A O 1
ATOM 1449 N N . PRO A 1 182 ? -7.966 -8.407 -9.124 1.00 94.75 182 PRO A N 1
ATOM 1450 C CA . PRO A 1 182 ? -8.844 -9.558 -9.309 1.00 94.75 182 PRO A CA 1
ATOM 1451 C C . PRO A 1 182 ? -10.268 -9.177 -9.711 1.00 94.75 182 PRO A C 1
ATOM 1453 O O . PRO A 1 182 ? -10.771 -9.694 -10.706 1.00 94.75 182 PRO A O 1
ATOM 1456 N N . GLN A 1 183 ? -10.898 -8.254 -8.979 1.00 94.88 183 GLN A N 1
ATOM 1457 C CA . GLN A 1 183 ? -12.293 -7.877 -9.221 1.00 94.88 183 GLN A CA 1
ATOM 1458 C C . GLN A 1 183 ? -12.473 -7.215 -10.586 1.00 94.88 183 GLN A C 1
ATOM 1460 O O . GLN A 1 183 ? -13.381 -7.586 -11.330 1.00 94.88 183 GLN A O 1
ATOM 1465 N N . LYS A 1 184 ? -11.543 -6.334 -10.982 1.00 92.69 184 LYS A N 1
ATOM 1466 C CA . LYS A 1 184 ? -11.550 -5.734 -12.322 1.00 92.69 184 LYS A CA 1
ATOM 1467 C C . LYS A 1 184 ? -11.541 -6.800 -13.423 1.00 92.69 184 LYS A C 1
ATOM 1469 O O . LYS A 1 184 ? -12.249 -6.666 -14.419 1.00 92.69 184 LYS A O 1
ATOM 1474 N N . ILE A 1 185 ? -10.756 -7.863 -13.263 1.00 91.94 185 ILE A N 1
ATOM 1475 C CA . ILE A 1 185 ? -10.665 -8.946 -14.252 1.00 91.94 185 ILE A CA 1
ATOM 1476 C C . ILE A 1 185 ? -11.923 -9.809 -14.251 1.00 91.94 185 ILE A C 1
ATOM 1478 O O . ILE A 1 185 ? -12.448 -10.084 -15.325 1.00 91.94 185 ILE A O 1
ATOM 1482 N N . ILE A 1 186 ? -12.432 -10.190 -13.080 1.00 94.25 186 ILE A N 1
ATOM 1483 C CA . ILE A 1 186 ? -13.660 -10.992 -12.956 1.00 94.25 186 ILE A CA 1
ATOM 1484 C C . ILE A 1 186 ? -14.830 -10.288 -13.656 1.00 94.25 186 ILE A C 1
ATOM 1486 O O . ILE A 1 186 ? -15.563 -10.911 -14.417 1.00 94.25 186 ILE A O 1
ATOM 1490 N N . GLN A 1 187 ? -14.958 -8.971 -13.480 1.00 92.69 187 GLN A N 1
ATOM 1491 C CA . GLN A 1 187 ? -16.036 -8.181 -14.083 1.00 92.69 187 GLN A CA 1
ATOM 1492 C C . GLN A 1 187 ? -15.910 -8.006 -15.608 1.00 92.69 187 GLN A C 1
ATOM 1494 O O . GLN A 1 187 ? -16.922 -7.862 -16.286 1.00 92.69 187 GLN A O 1
ATOM 1499 N N . ASN A 1 188 ? -14.690 -7.990 -16.163 1.00 88.44 188 ASN A N 1
ATOM 1500 C CA . ASN A 1 188 ? -14.453 -7.600 -17.566 1.00 88.44 188 ASN A CA 1
ATOM 1501 C C . ASN A 1 188 ? -13.986 -8.752 -18.477 1.00 88.44 188 ASN A C 1
ATOM 1503 O O . ASN A 1 188 ? -14.051 -8.649 -19.709 1.00 88.44 188 ASN A O 1
ATOM 1507 N N . VAL A 1 189 ? -13.472 -9.841 -17.905 1.00 89.19 189 VAL A N 1
ATOM 1508 C CA . VAL A 1 189 ? -12.849 -10.948 -18.644 1.00 89.19 189 VAL A CA 1
ATOM 1509 C C . VAL A 1 189 ? -13.681 -12.216 -18.528 1.00 89.19 189 VAL A C 1
ATOM 1511 O O . VAL A 1 189 ? -14.151 -12.687 -19.561 1.00 89.19 189 VAL A O 1
ATOM 1514 N N . ASP A 1 190 ? -13.855 -12.738 -17.312 1.00 89.75 190 ASP A N 1
ATOM 1515 C CA . ASP A 1 190 ? -14.594 -13.973 -17.029 1.00 89.75 190 ASP A CA 1
ATOM 1516 C C . ASP A 1 190 ? -15.051 -13.997 -15.561 1.00 89.75 190 ASP A C 1
ATOM 1518 O O . ASP A 1 190 ? -14.230 -14.020 -14.638 1.00 89.75 190 ASP A O 1
ATOM 1522 N N . THR A 1 191 ? -16.370 -14.018 -15.358 1.00 93.00 191 THR A N 1
ATOM 1523 C CA . THR A 1 191 ? -17.015 -13.977 -14.039 1.00 93.00 191 THR A CA 1
ATOM 1524 C C . THR A 1 191 ? -16.849 -15.268 -13.238 1.00 93.00 191 THR A C 1
ATOM 1526 O O . THR A 1 191 ? -17.144 -15.281 -12.047 1.00 93.00 191 THR A O 1
ATOM 1529 N N . ASN A 1 192 ? -16.381 -16.354 -13.862 1.00 95.06 192 ASN A N 1
ATOM 1530 C CA . ASN A 1 192 ? -16.182 -17.648 -13.204 1.00 95.06 192 ASN A CA 1
ATOM 1531 C C . ASN A 1 192 ? -14.790 -17.798 -12.574 1.00 95.06 192 ASN A C 1
ATOM 1533 O O . ASN A 1 192 ? -14.513 -18.800 -11.911 1.00 95.06 192 ASN A O 1
ATOM 1537 N N . LEU A 1 193 ? -13.890 -16.832 -12.781 1.00 94.44 193 LEU A N 1
ATOM 1538 C CA . LEU A 1 193 ? -12.550 -16.882 -12.209 1.00 94.44 193 LEU A CA 1
ATOM 1539 C C . LEU A 1 193 ? -12.590 -16.626 -10.700 1.00 94.44 193 LEU A C 1
ATOM 1541 O O . LEU A 1 193 ? -13.167 -15.655 -10.219 1.00 94.44 193 LEU A O 1
ATOM 1545 N N . THR A 1 194 ? -11.865 -17.447 -9.944 1.00 95.31 194 THR A N 1
ATOM 1546 C CA . THR A 1 194 ? -11.492 -17.100 -8.564 1.00 95.31 194 THR A CA 1
ATOM 1547 C C . THR A 1 194 ? -10.542 -15.901 -8.553 1.00 95.31 194 THR A C 1
ATOM 1549 O O . THR A 1 194 ? -9.810 -15.670 -9.520 1.00 95.31 194 THR A O 1
ATOM 1552 N N . GLU A 1 195 ? -10.454 -15.177 -7.433 1.00 94.69 195 GLU A N 1
ATOM 1553 C CA . GLU A 1 195 ? -9.560 -14.012 -7.334 1.00 94.69 195 GLU A CA 1
ATOM 1554 C C . GLU A 1 195 ? -8.088 -14.360 -7.625 1.00 94.69 195 GLU A C 1
ATOM 1556 O O . GLU A 1 195 ? -7.393 -13.608 -8.307 1.00 94.69 195 GLU A O 1
ATOM 1561 N N . ILE A 1 196 ? -7.610 -15.532 -7.186 1.00 95.31 196 ILE A N 1
ATOM 1562 C CA . ILE A 1 196 ? -6.249 -16.003 -7.493 1.00 95.31 196 ILE A CA 1
ATOM 1563 C C . ILE A 1 196 ? -6.082 -16.298 -8.988 1.00 95.31 196 ILE A C 1
ATOM 1565 O O . ILE A 1 196 ? -5.034 -15.979 -9.554 1.00 95.31 196 ILE A O 1
ATOM 1569 N N . GLN A 1 197 ? -7.070 -16.922 -9.637 1.00 94.88 197 GLN A N 1
ATOM 1570 C CA . GLN A 1 197 ? -7.011 -17.197 -11.078 1.00 94.88 197 GLN A CA 1
ATOM 1571 C C . GLN A 1 197 ? -7.030 -15.896 -11.884 1.00 94.88 197 GLN A C 1
ATOM 1573 O O . GLN A 1 197 ? -6.208 -15.736 -12.786 1.00 94.88 197 GLN A O 1
ATOM 1578 N N . ALA A 1 198 ? -7.897 -14.954 -11.512 1.00 94.44 198 ALA A N 1
ATOM 1579 C CA . ALA A 1 198 ? -7.965 -13.624 -12.099 1.00 94.44 198 ALA A CA 1
ATOM 1580 C C . ALA A 1 198 ? -6.635 -12.874 -11.934 1.00 94.44 198 ALA A C 1
ATOM 1582 O O . ALA A 1 198 ? -6.071 -12.383 -12.909 1.00 94.44 198 ALA A O 1
ATOM 1583 N N . PHE A 1 199 ? -6.046 -12.878 -10.735 1.00 93.44 199 PHE A N 1
ATOM 1584 C CA . PHE A 1 199 ? -4.742 -12.255 -10.511 1.00 93.44 199 PHE A CA 1
ATOM 1585 C C . PHE A 1 199 ? -3.630 -12.919 -11.334 1.00 93.44 199 PHE A C 1
ATOM 1587 O O . PHE A 1 199 ? -2.827 -12.236 -11.962 1.00 93.44 199 PHE A O 1
ATOM 1594 N N . LYS A 1 200 ? -3.585 -14.256 -11.393 1.00 92.44 200 LYS A N 1
ATOM 1595 C CA . LYS A 1 200 ? -2.625 -14.978 -12.246 1.00 92.44 200 LYS A CA 1
ATOM 1596 C C . LYS A 1 200 ? -2.804 -14.640 -13.722 1.00 92.44 200 LYS A C 1
ATOM 1598 O O . LYS A 1 200 ? -1.809 -14.579 -14.437 1.00 92.44 200 LYS A O 1
ATOM 1603 N N . TRP A 1 201 ? -4.039 -14.428 -14.178 1.00 90.88 201 TRP A N 1
ATOM 1604 C CA . TRP A 1 201 ? -4.310 -13.933 -15.524 1.00 90.88 201 TRP A CA 1
ATOM 1605 C C . TRP A 1 201 ? -3.714 -12.533 -15.713 1.00 90.88 201 TRP A C 1
ATOM 1607 O O . TRP A 1 201 ? -3.024 -12.325 -16.704 1.00 90.88 201 TRP A O 1
ATOM 1617 N N . ALA A 1 202 ? -3.872 -11.623 -14.745 1.00 88.12 202 ALA A N 1
ATOM 1618 C CA . ALA A 1 202 ? -3.274 -10.280 -14.776 1.00 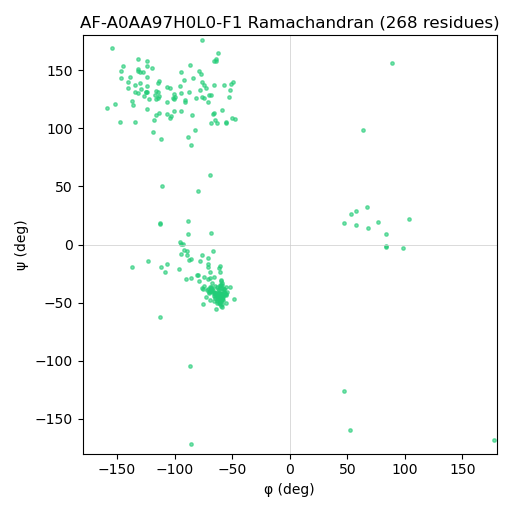88.12 202 ALA A CA 1
ATOM 1619 C C . ALA A 1 202 ? -1.745 -10.300 -14.916 1.00 88.12 202 ALA A C 1
ATOM 1621 O O . ALA A 1 202 ? -1.166 -9.467 -15.603 1.00 88.12 202 ALA A O 1
ATOM 1622 N N . MET A 1 203 ? -1.090 -11.255 -14.248 1.00 86.56 203 MET A N 1
ATOM 1623 C CA . MET A 1 203 ? 0.370 -11.380 -14.248 1.00 86.56 203 MET A CA 1
ATOM 1624 C C . MET A 1 203 ? 0.934 -11.986 -15.544 1.00 86.56 203 MET A C 1
ATOM 1626 O O . MET A 1 203 ? 2.153 -12.023 -15.702 1.00 86.56 203 MET A O 1
ATOM 1630 N N . LYS A 1 204 ? 0.101 -12.508 -16.458 1.00 83.88 204 LYS A N 1
ATOM 1631 C CA . LYS A 1 204 ? 0.581 -13.026 -17.748 1.00 83.88 204 LYS A CA 1
ATOM 1632 C C . LYS A 1 204 ? 0.868 -11.867 -18.700 1.00 83.88 204 LYS A C 1
ATOM 1634 O O . LYS A 1 204 ? 0.039 -10.981 -18.887 1.00 83.88 204 LYS A O 1
ATOM 1639 N N . ARG A 1 205 ? 2.030 -11.916 -19.349 1.00 76.44 205 ARG A N 1
ATOM 1640 C CA . ARG A 1 205 ? 2.458 -10.921 -20.337 1.00 76.44 205 ARG A CA 1
ATOM 1641 C C . ARG A 1 205 ? 1.396 -10.700 -21.420 1.00 76.44 205 ARG A C 1
ATOM 1643 O O . ARG A 1 205 ? 0.897 -11.662 -21.998 1.00 76.44 205 ARG A O 1
ATOM 1650 N N . GLY A 1 206 ? 1.111 -9.432 -21.717 1.00 70.88 206 GLY A N 1
ATOM 1651 C CA . GLY A 1 206 ? 0.189 -9.023 -22.784 1.00 70.88 206 GLY A CA 1
ATOM 1652 C C . GLY A 1 206 ? -1.289 -9.028 -22.388 1.00 70.88 206 GLY A C 1
ATOM 1653 O O . GLY A 1 206 ? -2.133 -8.624 -23.188 1.00 70.88 206 GLY A O 1
ATOM 1654 N N . ASN A 1 207 ? -1.618 -9.438 -21.161 1.00 77.50 207 ASN A N 1
ATOM 1655 C CA . ASN A 1 207 ? -2.986 -9.378 -20.671 1.00 77.50 207 ASN A CA 1
ATOM 1656 C C . ASN A 1 207 ? -3.332 -7.972 -20.170 1.00 77.50 207 ASN A C 1
ATOM 1658 O O . ASN A 1 207 ? -2.668 -7.411 -19.301 1.00 77.50 207 ASN A O 1
ATOM 1662 N N . SER A 1 208 ? -4.420 -7.416 -20.702 1.00 69.69 208 SER A N 1
ATOM 1663 C CA . SER A 1 208 ? -5.018 -6.162 -20.249 1.00 69.69 208 SER A CA 1
ATOM 1664 C C . SER A 1 208 ? -6.531 -6.221 -20.406 1.00 69.69 208 SER A C 1
ATOM 1666 O O . SER A 1 208 ? -7.051 -6.769 -21.379 1.00 69.69 208 SER A O 1
ATOM 1668 N N . THR A 1 209 ? -7.247 -5.617 -19.462 1.00 58.09 209 THR A N 1
ATOM 1669 C CA . THR A 1 209 ? -8.702 -5.439 -19.536 1.00 58.09 209 THR A CA 1
ATOM 1670 C C . THR A 1 209 ? -9.108 -4.411 -20.600 1.00 58.09 209 THR A C 1
ATOM 1672 O O . THR A 1 209 ? -10.245 -4.436 -21.061 1.00 58.09 209 THR A O 1
ATOM 1675 N N . ALA A 1 210 ? -8.178 -3.568 -21.070 1.00 58.47 210 ALA A N 1
ATOM 1676 C CA . ALA A 1 210 ? -8.410 -2.588 -22.134 1.00 58.47 210 ALA A CA 1
ATOM 1677 C C . ALA A 1 210 ? -8.413 -3.191 -23.554 1.00 58.47 210 ALA A C 1
ATOM 1679 O O . ALA A 1 210 ? -8.901 -2.553 -24.485 1.00 58.47 210 ALA A O 1
ATOM 1680 N N . ASN A 1 211 ? -7.936 -4.430 -23.741 1.00 51.62 211 ASN A N 1
ATOM 1681 C CA . ASN A 1 211 ? -7.840 -5.074 -25.063 1.00 51.62 211 ASN A CA 1
ATOM 1682 C C . ASN A 1 211 ? -9.208 -5.369 -25.716 1.00 51.62 211 ASN A C 1
ATOM 1684 O O . ASN A 1 211 ? -9.257 -5.777 -26.873 1.00 51.62 211 ASN A O 1
ATOM 1688 N N . LYS A 1 212 ? -10.323 -5.142 -25.007 1.00 49.47 212 LYS A N 1
ATOM 1689 C CA . LYS A 1 212 ? -11.686 -5.258 -25.549 1.00 49.47 212 LYS A CA 1
ATOM 1690 C C . LYS A 1 212 ? -12.249 -3.939 -26.110 1.00 49.47 212 LYS A C 1
ATOM 1692 O O . LYS A 1 212 ? -13.329 -3.956 -26.690 1.00 49.47 212 LYS A O 1
ATOM 1697 N N . GLY A 1 213 ? -11.544 -2.807 -25.984 1.00 42.78 213 GLY A N 1
ATOM 1698 C CA . GLY A 1 213 ? -12.052 -1.492 -26.394 1.00 42.78 213 GLY A CA 1
ATOM 1699 C C . GLY A 1 213 ? -11.046 -0.655 -27.185 1.00 42.78 213 GLY A C 1
ATOM 1700 O O . GLY A 1 213 ? -10.163 -0.039 -26.605 1.00 42.78 213 GLY A O 1
ATOM 1701 N N . LYS A 1 214 ? -11.271 -0.557 -28.503 1.00 38.72 214 LYS A N 1
ATOM 1702 C CA . LYS A 1 214 ? -10.700 0.430 -29.446 1.00 38.72 214 LYS A CA 1
ATOM 1703 C C . LYS A 1 214 ? -9.175 0.393 -29.660 1.00 38.72 214 LYS A C 1
ATOM 1705 O O . LYS A 1 214 ? -8.421 1.043 -28.948 1.00 38.72 214 LYS A O 1
ATOM 1710 N N . GLY A 1 215 ? -8.761 -0.264 -30.750 1.00 35.16 215 GLY A N 1
ATOM 1711 C CA . GLY A 1 215 ? -7.854 0.262 -31.794 1.00 35.16 215 GLY A CA 1
ATOM 1712 C C . GLY A 1 215 ? -6.552 0.993 -31.426 1.00 35.16 215 GLY A C 1
ATOM 1713 O O . GLY A 1 215 ? -6.024 1.713 -32.267 1.00 35.16 215 GLY A O 1
ATOM 1714 N N . SER A 1 216 ? -6.024 0.866 -30.212 1.00 36.00 216 SER A N 1
ATOM 1715 C CA . SER A 1 216 ? -4.778 1.521 -29.814 1.00 36.00 216 SER A CA 1
ATOM 1716 C C . SER A 1 216 ? -3.601 0.566 -30.002 1.00 36.00 216 SER A C 1
ATOM 1718 O O . SER A 1 216 ? -3.498 -0.444 -29.316 1.00 36.00 216 SER A O 1
ATOM 1720 N N . LEU A 1 217 ? -2.701 0.920 -30.921 1.00 33.09 217 LEU A N 1
ATOM 1721 C CA . LEU A 1 217 ? -1.450 0.224 -31.265 1.00 33.09 217 LEU A CA 1
ATOM 1722 C C . LEU A 1 217 ? -0.365 0.259 -30.164 1.00 33.09 217 LEU A C 1
ATOM 1724 O O . LEU A 1 217 ? 0.775 -0.121 -30.415 1.00 33.09 217 LEU A O 1
ATOM 1728 N N . ILE A 1 218 ? -0.686 0.707 -28.947 1.00 39.75 218 ILE A N 1
ATOM 1729 C CA . ILE A 1 218 ? 0.244 0.663 -27.811 1.00 39.75 218 ILE A CA 1
ATOM 1730 C C . ILE A 1 218 ? 0.009 -0.671 -27.092 1.00 39.75 218 ILE A C 1
ATOM 1732 O O . ILE A 1 218 ? -1.125 -0.907 -26.676 1.00 39.75 218 ILE A O 1
ATOM 1736 N N . PRO A 1 219 ? 1.013 -1.551 -26.919 1.00 37.38 219 PRO A N 1
ATOM 1737 C CA . PRO A 1 219 ? 0.823 -2.801 -26.191 1.00 37.38 219 PRO A CA 1
ATOM 1738 C C . PRO A 1 219 ? 0.450 -2.487 -24.735 1.00 37.38 219 PRO A C 1
ATOM 1740 O O . PRO A 1 219 ? 1.292 -2.061 -23.949 1.00 37.38 219 PRO A O 1
ATOM 1743 N N . ARG A 1 220 ? -0.826 -2.648 -24.376 1.00 52.06 220 ARG A N 1
ATOM 1744 C CA . ARG A 1 220 ? -1.334 -2.455 -23.010 1.00 52.06 220 ARG A CA 1
ATOM 1745 C C . ARG A 1 220 ? -1.299 -3.796 -22.275 1.00 52.06 220 ARG A C 1
ATOM 1747 O O . ARG A 1 220 ? -1.565 -4.836 -22.870 1.00 52.06 220 ARG A O 1
ATOM 1754 N N . GLY A 1 221 ? -0.956 -3.782 -20.984 1.00 52.38 221 GLY A N 1
ATOM 1755 C CA . GLY A 1 221 ? -0.721 -5.003 -20.190 1.00 52.38 221 GLY A CA 1
ATOM 1756 C C . GLY A 1 221 ? 0.755 -5.316 -19.931 1.00 52.38 221 GLY A C 1
ATOM 1757 O O . GLY A 1 221 ? 1.113 -6.468 -19.687 1.00 52.38 221 GLY A O 1
ATOM 1758 N N . LEU A 1 222 ? 1.626 -4.304 -20.021 1.00 54.75 222 LEU A N 1
ATOM 1759 C CA . LEU A 1 222 ? 3.059 -4.458 -19.794 1.00 54.75 222 LEU A CA 1
ATOM 1760 C C . LEU A 1 222 ? 3.453 -4.235 -18.321 1.00 54.75 222 LEU A C 1
ATOM 1762 O O . LEU A 1 222 ? 4.400 -4.862 -17.857 1.00 54.75 222 LEU A O 1
ATOM 1766 N N . GLY A 1 223 ? 2.733 -3.406 -17.562 1.00 65.81 223 GLY A N 1
ATOM 1767 C CA . GLY A 1 223 ? 3.207 -2.887 -16.273 1.00 65.81 223 GLY A CA 1
ATOM 1768 C C . GLY A 1 223 ? 3.633 -3.931 -15.239 1.00 65.81 223 GLY A C 1
ATOM 1769 O O . GLY A 1 223 ? 4.688 -3.787 -14.626 1.00 65.81 223 GLY A O 1
ATOM 1770 N N . LEU A 1 224 ? 2.870 -5.014 -15.057 1.00 73.44 224 LEU A N 1
ATOM 1771 C CA . LEU A 1 224 ? 3.201 -6.047 -14.061 1.00 73.44 224 LEU A CA 1
ATOM 1772 C C . LEU A 1 224 ? 4.359 -6.955 -14.503 1.00 73.44 224 LEU A C 1
ATOM 1774 O O . LEU A 1 224 ? 5.217 -7.289 -13.683 1.00 73.44 224 LEU A O 1
ATOM 1778 N N . ASP A 1 225 ? 4.420 -7.304 -15.789 1.00 72.81 225 ASP A N 1
ATOM 1779 C CA . ASP A 1 225 ? 5.527 -8.068 -16.382 1.00 72.81 225 ASP A CA 1
ATOM 1780 C C . ASP A 1 225 ? 6.825 -7.240 -16.385 1.00 72.81 225 ASP A C 1
ATOM 1782 O O . ASP A 1 225 ? 7.897 -7.716 -16.015 1.00 72.81 225 ASP A O 1
ATOM 1786 N N . LEU A 1 226 ? 6.725 -5.945 -16.690 1.00 69.44 226 LEU A N 1
ATOM 1787 C CA . LEU A 1 226 ? 7.846 -5.010 -16.648 1.00 69.44 226 LEU A CA 1
ATOM 1788 C C . LEU A 1 226 ? 8.385 -4.809 -15.231 1.00 69.44 226 LEU A C 1
ATOM 1790 O O . LEU A 1 226 ? 9.602 -4.820 -15.044 1.00 69.44 226 LEU A O 1
ATOM 1794 N N . LEU A 1 227 ? 7.511 -4.674 -14.228 1.00 75.69 227 LEU A N 1
ATOM 1795 C CA . LEU A 1 227 ? 7.930 -4.623 -12.825 1.00 75.69 227 LEU A CA 1
ATOM 1796 C C . LEU A 1 227 ? 8.653 -5.913 -12.418 1.00 75.69 227 LEU A C 1
ATOM 1798 O O . LEU A 1 227 ? 9.711 -5.842 -11.789 1.00 75.69 227 LEU A O 1
ATOM 1802 N N . GLN A 1 228 ? 8.133 -7.086 -12.806 1.00 79.25 228 GLN A N 1
ATOM 1803 C CA . GLN A 1 228 ? 8.804 -8.376 -12.588 1.00 79.25 228 GLN A CA 1
ATOM 1804 C C . GLN A 1 228 ? 10.178 -8.433 -13.262 1.00 79.25 228 GLN A C 1
ATOM 1806 O O . GLN A 1 228 ? 11.148 -8.846 -12.622 1.00 79.25 228 GLN A O 1
ATOM 1811 N N . GLY A 1 229 ? 10.278 -7.992 -14.518 1.00 78.31 229 GLY A N 1
ATOM 1812 C CA . GLY A 1 229 ? 11.533 -7.905 -15.262 1.00 78.31 229 GLY A CA 1
ATOM 1813 C C . GLY A 1 229 ? 12.552 -7.002 -14.567 1.00 78.31 229 GLY A C 1
ATOM 1814 O O . GLY A 1 229 ? 13.691 -7.416 -14.348 1.00 78.31 229 GLY A O 1
ATOM 1815 N N . PHE A 1 230 ? 12.121 -5.819 -14.125 1.00 77.31 230 PHE A N 1
ATOM 1816 C CA . PHE A 1 230 ? 12.951 -4.888 -13.365 1.00 77.31 230 PHE A CA 1
ATOM 1817 C C . PHE A 1 230 ? 13.453 -5.505 -12.052 1.00 77.31 230 PHE A C 1
ATOM 1819 O O . PHE A 1 230 ? 14.651 -5.479 -11.770 1.00 77.31 230 PHE A O 1
ATOM 1826 N N . ALA A 1 231 ? 12.566 -6.125 -11.267 1.00 82.31 231 ALA A N 1
ATOM 1827 C CA . ALA A 1 231 ? 12.961 -6.792 -10.030 1.00 82.31 231 ALA A CA 1
ATOM 1828 C C . ALA A 1 231 ? 13.907 -7.973 -10.290 1.00 82.31 231 ALA A C 1
ATOM 1830 O O . ALA A 1 231 ? 14.827 -8.204 -9.513 1.00 82.31 231 ALA A O 1
ATOM 1831 N N . LYS A 1 232 ? 13.724 -8.725 -11.381 1.00 83.81 232 LYS A N 1
ATOM 1832 C CA . LYS A 1 232 ? 14.629 -9.817 -11.760 1.00 83.81 232 LYS A CA 1
ATOM 1833 C C . LYS A 1 232 ? 16.035 -9.305 -12.069 1.00 83.81 232 LYS A C 1
ATOM 1835 O O . LYS A 1 232 ? 16.987 -9.881 -11.547 1.00 83.81 232 LYS A O 1
ATOM 1840 N N . ALA A 1 233 ? 16.139 -8.241 -12.864 1.00 81.00 233 ALA A N 1
ATOM 1841 C CA . ALA A 1 233 ? 17.410 -7.655 -13.284 1.00 81.00 233 ALA A CA 1
ATOM 1842 C C . ALA A 1 233 ? 18.216 -7.043 -12.123 1.00 81.00 233 ALA A C 1
ATOM 1844 O O . ALA A 1 233 ? 19.436 -7.027 -12.185 1.00 81.00 233 ALA A O 1
ATOM 1845 N N . ASN A 1 234 ? 17.543 -6.586 -11.060 1.00 77.62 234 ASN A N 1
ATOM 1846 C CA . ASN A 1 234 ? 18.164 -5.857 -9.944 1.00 77.62 234 ASN A CA 1
ATOM 1847 C C . ASN A 1 234 ? 18.158 -6.630 -8.614 1.00 77.62 234 ASN A C 1
ATOM 1849 O O . ASN A 1 234 ? 18.236 -6.030 -7.546 1.00 77.62 234 ASN A O 1
ATOM 1853 N N . GLU A 1 235 ? 17.955 -7.948 -8.654 1.00 85.44 235 GLU A N 1
ATOM 1854 C CA . GLU A 1 235 ? 17.807 -8.796 -7.454 1.00 85.44 235 GLU A CA 1
ATOM 1855 C C . GLU A 1 235 ? 16.733 -8.313 -6.458 1.00 85.44 235 GLU A C 1
ATOM 1857 O O . GLU A 1 235 ? 16.757 -8.590 -5.256 1.00 85.44 235 GLU A O 1
ATOM 1862 N N . GLY A 1 236 ? 15.750 -7.587 -6.982 1.00 86.56 236 GLY A N 1
ATOM 1863 C CA . GLY A 1 236 ? 14.689 -6.950 -6.233 1.00 86.56 236 GLY A CA 1
ATOM 1864 C C . GLY A 1 236 ? 13.611 -7.918 -5.756 1.00 86.56 236 GLY A C 1
ATOM 1865 O O . GLY A 1 236 ? 13.572 -9.112 -6.077 1.00 86.56 236 GLY A O 1
ATOM 1866 N N . ALA A 1 237 ? 12.675 -7.360 -4.990 1.00 90.19 237 ALA A N 1
ATOM 1867 C CA . ALA A 1 237 ? 11.499 -8.069 -4.518 1.00 90.19 237 ALA A CA 1
ATOM 1868 C C . ALA A 1 237 ? 10.227 -7.271 -4.800 1.00 90.19 237 ALA A C 1
ATOM 1870 O O . ALA A 1 237 ? 10.183 -6.066 -4.566 1.00 90.19 237 ALA A O 1
ATOM 1871 N N . ILE A 1 238 ? 9.176 -7.969 -5.222 1.00 91.06 238 ILE A N 1
ATOM 1872 C CA . ILE A 1 238 ? 7.844 -7.401 -5.451 1.00 91.06 238 ILE A CA 1
ATOM 1873 C C . ILE A 1 238 ? 6.885 -8.003 -4.439 1.00 91.06 238 ILE A C 1
ATOM 1875 O O . ILE A 1 238 ? 6.963 -9.193 -4.119 1.00 91.06 238 ILE A O 1
ATOM 1879 N N . ARG A 1 239 ? 5.981 -7.169 -3.932 1.00 93.62 239 ARG A N 1
ATOM 1880 C CA . ARG A 1 239 ? 4.868 -7.579 -3.081 1.00 93.62 239 ARG A CA 1
ATOM 1881 C C . ARG A 1 239 ? 3.633 -6.824 -3.537 1.00 93.62 239 ARG A C 1
ATOM 1883 O O . ARG A 1 239 ? 3.669 -5.600 -3.570 1.00 93.62 239 ARG A O 1
ATOM 1890 N N . ILE A 1 240 ? 2.580 -7.549 -3.884 1.00 94.12 240 ILE A N 1
ATOM 1891 C CA . ILE A 1 240 ? 1.306 -6.969 -4.313 1.00 94.12 240 ILE A CA 1
ATOM 1892 C C . ILE A 1 240 ? 0.215 -7.585 -3.449 1.00 94.12 240 ILE A C 1
ATOM 1894 O O . ILE A 1 240 ? 0.147 -8.807 -3.322 1.00 94.12 240 ILE A O 1
ATOM 1898 N N . CYS A 1 241 ? -0.608 -6.734 -2.844 1.00 95.19 241 CYS A N 1
ATOM 1899 C CA . CYS A 1 241 ? -1.834 -7.135 -2.162 1.00 95.19 241 CYS A CA 1
ATOM 1900 C C . CYS A 1 241 ? -3.002 -6.541 -2.940 1.00 95.19 241 CYS A C 1
ATOM 1902 O O . CYS A 1 241 ? -3.008 -5.339 -3.192 1.00 95.19 241 CYS A O 1
ATOM 1904 N N . SER A 1 242 ? -3.956 -7.370 -3.347 1.00 95.00 242 SER A N 1
ATOM 1905 C CA . SER A 1 242 ? -5.148 -6.914 -4.059 1.00 95.00 242 SER A CA 1
ATOM 1906 C C . SER A 1 242 ? -6.300 -7.870 -3.773 1.00 95.00 242 SER A C 1
ATOM 1908 O O . SER A 1 242 ? -6.166 -9.073 -4.008 1.00 95.00 242 SER A O 1
ATOM 1910 N N . ASN A 1 243 ? -7.394 -7.350 -3.210 1.00 93.81 243 ASN A N 1
ATOM 1911 C CA . ASN A 1 243 ? -8.469 -8.152 -2.611 1.00 93.81 243 ASN A CA 1
ATOM 1912 C C . ASN A 1 243 ? -7.889 -9.236 -1.676 1.00 93.81 243 ASN A C 1
ATOM 1914 O O . ASN A 1 243 ? -7.095 -8.913 -0.790 1.00 93.81 243 ASN A O 1
ATOM 1918 N N . LYS A 1 244 ? -8.229 -10.519 -1.868 1.00 93.44 244 LYS A N 1
ATOM 1919 C CA . LYS A 1 244 ? -7.694 -11.628 -1.063 1.00 93.44 244 LYS A CA 1
ATOM 1920 C C . LYS A 1 244 ? -6.389 -12.200 -1.609 1.00 93.44 244 LYS A C 1
ATOM 1922 O O . LYS A 1 244 ? -5.937 -13.234 -1.128 1.00 93.44 244 LYS A O 1
ATOM 1927 N N . VAL A 1 245 ? -5.755 -11.579 -2.600 1.00 96.00 245 VAL A N 1
ATOM 1928 C CA . VAL A 1 245 ? -4.519 -12.101 -3.192 1.00 96.00 245 VAL A CA 1
ATOM 1929 C C . VAL A 1 245 ? -3.306 -11.385 -2.621 1.00 96.00 245 VAL A C 1
ATOM 1931 O O . VAL A 1 245 ? -3.193 -10.162 -2.689 1.00 96.00 245 VAL A O 1
ATOM 1934 N N . PHE A 1 246 ? -2.354 -12.171 -2.123 1.00 96.44 246 PHE A N 1
ATOM 1935 C CA . PHE A 1 246 ? -1.002 -11.723 -1.824 1.00 96.44 246 PHE A CA 1
ATOM 1936 C C . PHE A 1 246 ? -0.011 -12.404 -2.759 1.00 96.44 246 PHE A C 1
ATOM 1938 O O . PHE A 1 246 ? 0.207 -13.615 -2.701 1.00 96.44 246 PHE A O 1
ATOM 1945 N N . TYR A 1 247 ? 0.605 -11.607 -3.619 1.00 95.31 247 TYR A N 1
ATOM 1946 C CA . TYR A 1 247 ? 1.650 -12.034 -4.531 1.00 95.31 247 TYR A CA 1
ATOM 1947 C C . TYR A 1 247 ? 3.011 -11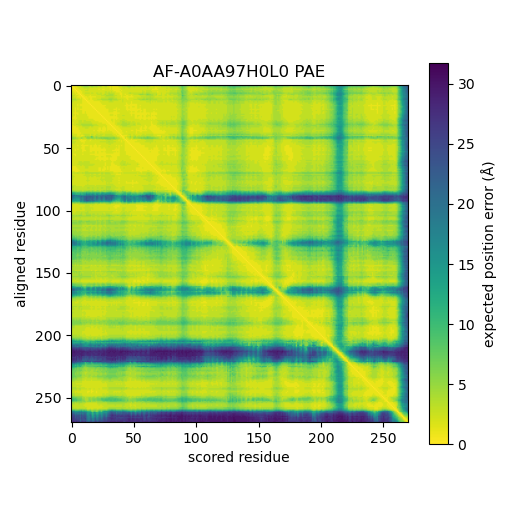.577 -4.024 1.00 95.31 247 TYR A C 1
ATOM 1949 O O . TYR A 1 247 ? 3.193 -10.414 -3.648 1.00 95.31 247 TYR A O 1
ATOM 1957 N N . THR A 1 248 ? 3.989 -12.478 -4.066 1.00 94.94 248 THR A N 1
ATOM 1958 C CA . THR A 1 248 ? 5.387 -12.141 -3.810 1.00 94.94 248 THR A CA 1
ATOM 1959 C C . THR A 1 248 ? 6.282 -12.620 -4.935 1.00 94.94 248 THR A C 1
ATOM 1961 O O . THR A 1 248 ? 6.049 -13.650 -5.564 1.00 94.94 248 THR A O 1
ATOM 1964 N N . TYR A 1 249 ? 7.353 -11.870 -5.154 1.00 92.88 249 TYR A N 1
ATOM 1965 C CA . TYR A 1 249 ? 8.467 -12.292 -5.980 1.00 92.88 249 TYR A CA 1
ATOM 1966 C C . TYR A 1 249 ? 9.778 -11.853 -5.354 1.00 92.88 249 TYR A C 1
ATOM 1968 O O . TYR A 1 249 ? 9.887 -10.744 -4.836 1.00 92.88 249 TYR A O 1
ATOM 1976 N N . ASN A 1 250 ? 10.769 -12.731 -5.419 1.00 91.19 250 ASN A N 1
ATOM 1977 C CA . ASN A 1 250 ? 12.183 -12.415 -5.273 1.00 91.19 250 ASN A CA 1
ATOM 1978 C C . ASN A 1 250 ? 12.995 -13.488 -6.018 1.00 91.19 250 ASN A C 1
ATOM 1980 O O . ASN A 1 250 ? 12.449 -14.524 -6.414 1.00 91.19 250 ASN A O 1
ATOM 1984 N N . GLN A 1 251 ? 14.299 -13.275 -6.194 1.00 86.75 251 GLN A N 1
ATOM 1985 C CA . GLN A 1 251 ? 15.127 -14.223 -6.944 1.00 86.75 251 GLN A CA 1
ATOM 1986 C C . GLN A 1 251 ? 15.146 -15.646 -6.362 1.00 86.75 251 GLN A C 1
ATOM 1988 O O . GLN A 1 251 ? 15.188 -16.604 -7.138 1.00 86.75 251 GLN A O 1
ATOM 1993 N N . ARG A 1 252 ? 15.087 -15.782 -5.030 1.00 88.75 252 ARG A N 1
ATOM 1994 C CA . ARG A 1 252 ? 15.197 -17.061 -4.310 1.00 88.75 252 ARG A CA 1
ATOM 1995 C C . ARG A 1 252 ? 13.925 -17.902 -4.408 1.00 88.75 252 ARG A C 1
ATOM 1997 O O . ARG A 1 252 ? 13.986 -19.073 -4.752 1.00 88.75 252 ARG A O 1
ATOM 2004 N N . ASN A 1 253 ? 12.781 -17.304 -4.099 1.00 87.50 253 ASN A N 1
ATOM 2005 C CA . ASN A 1 253 ? 11.498 -17.997 -3.973 1.00 87.50 253 ASN A CA 1
ATOM 2006 C C . ASN A 1 253 ? 10.673 -17.960 -5.263 1.00 87.50 253 ASN A C 1
ATOM 2008 O O . ASN A 1 253 ? 9.631 -18.610 -5.331 1.00 87.50 253 ASN A O 1
ATOM 2012 N N . LYS A 1 254 ? 11.122 -17.187 -6.264 1.00 91.75 254 LYS A N 1
ATOM 2013 C CA . LYS A 1 254 ? 10.372 -16.883 -7.488 1.00 91.75 254 LYS A CA 1
ATOM 2014 C C . LYS A 1 254 ? 8.974 -16.344 -7.150 1.00 91.75 254 LYS A C 1
ATOM 2016 O O . LYS A 1 254 ?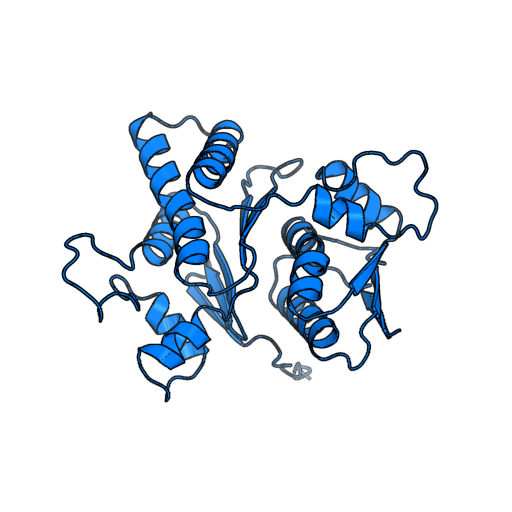 8.757 -15.793 -6.072 1.00 91.75 254 LYS A O 1
ATOM 2021 N N . SER A 1 255 ? 8.057 -16.417 -8.107 1.00 92.31 255 SER A N 1
ATOM 2022 C CA . SER A 1 255 ? 6.674 -15.980 -7.943 1.00 92.31 255 SER A CA 1
ATOM 2023 C C . SER A 1 255 ? 5.903 -16.928 -7.025 1.00 92.31 255 SER A C 1
ATOM 2025 O O . SER A 1 255 ? 5.775 -18.115 -7.322 1.00 92.31 255 SER A O 1
ATOM 2027 N N . GLN A 1 256 ? 5.340 -16.395 -5.944 1.00 94.56 256 GLN A N 1
ATOM 2028 C CA . GLN A 1 256 ? 4.449 -17.115 -5.038 1.00 94.56 256 GLN A CA 1
ATOM 2029 C C . GLN A 1 256 ? 3.116 -16.374 -4.927 1.00 94.56 256 GLN A C 1
ATOM 2031 O O . GLN A 1 256 ? 3.067 -15.144 -4.945 1.00 94.56 256 GLN A O 1
ATOM 2036 N N . TYR A 1 257 ? 2.035 -17.139 -4.804 1.00 94.94 257 TYR A N 1
ATOM 2037 C CA . TYR A 1 257 ? 0.674 -16.628 -4.681 1.00 94.94 257 TYR A CA 1
ATOM 2038 C C . TYR A 1 257 ? 0.064 -17.201 -3.413 1.00 94.94 257 TYR A C 1
ATOM 2040 O O . TYR A 1 257 ? 0.129 -18.410 -3.183 1.00 94.94 257 TYR A O 1
ATOM 2048 N N . PHE A 1 258 ? -0.538 -16.337 -2.613 1.00 94.81 258 PHE A N 1
ATOM 2049 C CA . PHE A 1 258 ? -1.195 -16.710 -1.377 1.00 94.81 258 PHE A CA 1
ATOM 2050 C C . PHE A 1 258 ? -2.580 -16.086 -1.312 1.00 94.81 258 PHE A C 1
ATOM 2052 O O . PHE A 1 258 ? -2.793 -14.980 -1.806 1.00 94.81 258 PHE A O 1
ATOM 2059 N N . GLU A 1 259 ? -3.490 -16.777 -0.637 1.00 94.06 259 GLU A N 1
ATOM 2060 C CA . GLU A 1 259 ? -4.762 -16.201 -0.221 1.00 94.06 259 GLU A CA 1
ATOM 2061 C C . GLU A 1 259 ? -4.597 -15.526 1.148 1.00 94.06 259 GLU A C 1
ATOM 2063 O O . GLU A 1 259 ? -4.006 -16.097 2.079 1.00 94.06 259 GLU A O 1
ATOM 2068 N N . LEU A 1 260 ? -5.078 -14.293 1.255 1.00 91.56 260 LEU A N 1
ATOM 2069 C CA . LEU A 1 260 ? -5.167 -13.535 2.493 1.00 91.56 260 LEU A CA 1
ATOM 2070 C C . LEU A 1 260 ? -6.450 -13.906 3.235 1.00 91.56 260 LEU A C 1
ATOM 2072 O O . LEU A 1 260 ? -7.487 -14.151 2.624 1.00 91.56 260 LEU A O 1
ATOM 2076 N N . GLY A 1 261 ? -6.376 -13.957 4.564 1.00 76.81 261 GLY A N 1
ATOM 2077 C CA . GLY A 1 261 ? -7.539 -14.256 5.409 1.00 76.81 261 GLY A CA 1
ATOM 2078 C C . GLY A 1 261 ? -7.851 -15.747 5.588 1.00 76.81 261 GLY A C 1
ATOM 2079 O O . GLY A 1 261 ? -8.739 -16.086 6.365 1.00 76.81 261 GLY A O 1
ATOM 2080 N N . GLN A 1 262 ? -7.092 -16.657 4.963 1.00 60.16 262 GLN A N 1
ATOM 2081 C CA . GLN A 1 262 ? -7.119 -18.073 5.336 1.00 60.16 262 GLN A CA 1
ATOM 2082 C C . GLN A 1 262 ? -6.172 -18.335 6.513 1.00 60.16 262 GLN A C 1
ATOM 2084 O O . GLN A 1 262 ? -4.944 -18.309 6.368 1.00 60.16 262 GLN A O 1
ATOM 2089 N N . HIS A 1 263 ? -6.735 -18.649 7.680 1.00 47.03 263 HIS A N 1
ATOM 2090 C CA . HIS A 1 263 ? -5.984 -19.307 8.741 1.00 47.03 263 HIS A CA 1
ATOM 2091 C C . HIS A 1 263 ? -5.667 -20.735 8.286 1.00 47.03 263 HIS A C 1
ATOM 2093 O O . HIS A 1 263 ? -6.522 -21.615 8.341 1.00 4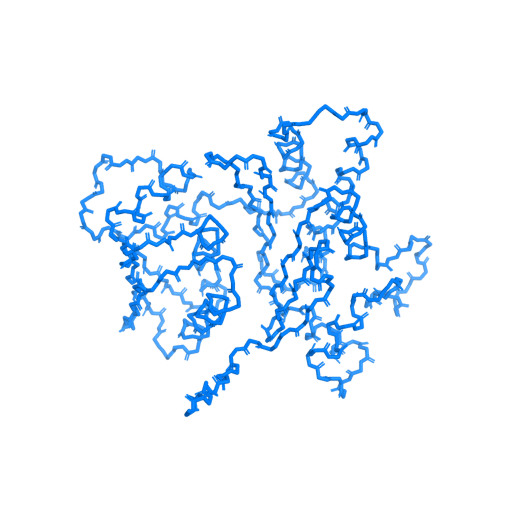7.03 263 HIS A O 1
ATOM 2099 N N . ARG A 1 264 ? -4.418 -21.006 7.886 1.00 39.97 264 ARG A N 1
ATOM 2100 C CA . ARG A 1 264 ? -3.899 -22.359 8.098 1.00 39.97 264 ARG A CA 1
ATOM 2101 C C . ARG A 1 264 ? -3.835 -22.528 9.608 1.00 39.97 264 ARG A C 1
ATOM 2103 O O . ARG A 1 264 ? -2.994 -21.910 10.253 1.00 39.97 264 ARG A O 1
ATOM 2110 N N . THR A 1 265 ? -4.739 -23.324 10.166 1.00 32.19 265 THR A N 1
ATOM 2111 C CA . THR A 1 265 ? -4.499 -23.974 11.449 1.00 32.19 265 THR A CA 1
ATOM 2112 C C . THR A 1 265 ? -3.137 -24.639 11.327 1.00 32.19 265 THR A C 1
ATOM 2114 O O . THR A 1 265 ? -2.952 -25.569 10.540 1.00 32.19 265 THR A O 1
ATOM 2117 N N . GLU A 1 266 ? -2.143 -24.100 12.028 1.00 33.97 266 GLU A N 1
ATOM 2118 C CA . GLU A 1 266 ? -0.884 -24.793 12.227 1.00 33.97 266 GLU A CA 1
ATOM 2119 C C . GLU A 1 266 ? -1.255 -26.142 12.844 1.00 33.97 266 GLU A C 1
ATOM 2121 O O . GLU A 1 266 ? -1.654 -26.228 14.007 1.00 33.97 266 GLU A O 1
ATOM 2126 N N . LYS A 1 267 ? -1.194 -27.214 12.043 1.00 32.19 267 LYS A N 1
ATOM 2127 C CA . LYS A 1 267 ? -1.055 -28.553 12.596 1.00 32.19 267 LYS A CA 1
ATOM 2128 C C . LYS A 1 267 ? 0.193 -28.467 13.462 1.00 32.19 267 LYS A C 1
ATOM 2130 O O . LYS A 1 267 ? 1.296 -28.396 12.925 1.00 32.19 267 LYS A O 1
ATOM 2135 N N . LYS A 1 268 ? 0.004 -28.430 14.785 1.00 32.41 268 LYS A N 1
ATOM 2136 C CA . LYS A 1 268 ? 1.045 -28.801 15.738 1.00 32.41 268 LYS A CA 1
ATOM 2137 C C . LYS A 1 268 ? 1.605 -30.122 15.222 1.00 32.41 268 LYS A C 1
ATOM 2139 O O . LYS A 1 268 ? 0.890 -31.125 15.238 1.00 32.41 268 LYS A O 1
ATOM 2144 N N . LEU A 1 269 ? 2.823 -30.097 14.683 1.00 34.66 269 LEU A N 1
ATOM 2145 C CA . LEU A 1 269 ? 3.588 -31.324 14.565 1.00 34.66 269 LEU A CA 1
ATOM 2146 C C . LEU A 1 269 ? 3.714 -31.847 15.997 1.00 34.66 269 LEU A C 1
ATOM 2148 O O . LEU A 1 269 ? 4.197 -31.133 16.877 1.00 34.66 269 LEU A O 1
ATOM 2152 N N . ARG A 1 270 ? 3.113 -33.015 16.218 1.00 34.41 270 ARG A N 1
ATOM 2153 C CA . ARG A 1 270 ? 3.400 -33.859 17.371 1.00 34.41 270 ARG A CA 1
ATOM 2154 C C . ARG A 1 270 ? 4.795 -34.436 17.209 1.00 34.41 270 ARG A C 1
ATOM 2156 O O . ARG A 1 270 ? 5.162 -34.691 16.038 1.00 34.41 270 ARG A O 1
#

Solvent-accessible surface area (backbone atoms only — not comparable to full-atom values): 15444 Å² total; per-residue (Å²): 115,42,80,45,82,44,48,69,55,31,48,106,45,70,71,30,52,30,51,49,52,49,50,51,46,56,59,73,70,40,91,46,47,40,34,40,38,38,36,51,41,81,73,46,78,30,70,72,49,53,54,55,57,43,46,45,42,59,48,30,48,77,69,73,28,47,48,41,31,28,44,37,73,68,48,44,51,51,38,35,78,68,61,36,35,95,69,69,85,86,63,57,88,69,49,66,48,31,68,41,23,53,73,54,48,46,69,44,87,50,71,68,47,41,49,53,52,44,49,52,48,56,71,69,39,100,60,92,66,56,71,71,55,48,51,51,50,43,53,52,59,39,37,52,54,49,49,44,73,78,64,24,83,35,94,50,35,38,52,47,76,62,36,89,96,47,86,97,45,84,42,73,48,80,48,61,58,33,68,28,65,21,52,54,35,23,78,73,74,45,76,84,49,50,56,64,56,26,40,55,50,55,58,36,78,65,37,45,88,62,81,84,61,76,98,63,94,64,86,56,31,46,48,61,43,49,51,50,52,51,26,61,78,66,72,30,70,51,76,47,77,36,80,52,33,38,38,38,33,32,81,89,74,38,80,45,79,42,70,49,78,66,78,76,75,76,74,74,82,125

Radius of gyration: 19.06 Å; Cα contacts (8 Å, |Δi|>4): 407; chains: 1; bounding box: 45×53×56 Å

Secondary structure (DSSP, 8-state):
-EEEEE-S-B-SSHHHHHHHHHHHHHHHT-S-SEEEEEE--SS-B-HHHHHHHHTHHHHHHTTT-EEEEEE-HHHHHHHHHTTSSS-STT--TT---HHHHHHHSEEE-SHHHHHHHHHHHHHHSSS---HHHHHHHHHHHHHHHHHHHHHS--S-EEEEE--TT-TT---EEEEE-SS-HHHHHHHHT-TT--HHHHHHHHTSTT--GGGGSS---S--S-HHHHHHHHHHHTT--EEEEETTEEEEE-TTT-SEEEESS---------

Nearest PDB structures (foldseek):
  1vc1-assembly1_B  TM=7.332E-01  e=8.346E-02  Thermotoga maritima
  7b0u-assembly1_A  TM=6.790E-01  e=3.066E+00  Listeria innocua Clip11262
  2xmo-assembly2_B  TM=1.878E-01  e=4.346E+00  Listeria monocytogenes

InterPro domains:
  IPR036890 Histidine kinase/HSP90-like ATPase superfamily [G3DSA:3.30.565.10] (110-250)
  IPR036890 Histidine kinase/HSP90-like ATPase superfamily [SSF55874] (134-243)

Organism: NCBI:txid3030016

Mean predicted aligned error: 6.89 Å

pLDDT: mean 84.86, std 15.88, range [32.19, 98.44]

Sequence (270 aa):
MKTINLQMSLISTKPSYDRFAKLQQEILTSPEHEIELHIDIEKRLGLSFLFCISTLPTLAECHGKTVHIICNNRSQLLFYKSGYIPNLNGIQDHVDIAPYLQKNSRIIKGVKDIYTLVKEITMDAPVEMSDDLAALFTSKVGEMYNNSLEHSEGKWVIGGKFFKNQKYKYCFACYDTGIGIPQKIIQNVDTNLTEIQAFKWAMKRGNSTANKGKGSLIPRGLGLDLLQGFAKANEGAIRICSNKVFYTYNQRNKSQYFELGQHRTEKKLR

Foldseek 3Di:
DAEDEAAEAQDPDQVNVLVLLVVLCCLLVPPDQEYEYEANHPDHHDVVVLLVVLCSQVLSVQRNHGYFYFYDPVSVVVCCVQPLDPDPPPDDHGHGSNVSSVVRWQWDPDDVSLQVLLVVLVVPPPDDDDPVRSVLSSVQSSVVQVCLNPQQQAPTKTKDWDCPPPDPDTDIDIDGSGQWQLVSQCVQPNVPDDSQRSVVQLLDAQDDSCPVDDDDPDRPSCRNVSVLVVCCVSQHKDWDDTNQWTWIAGPPPGIDIDGRNDDPPPPPPD